Protein 2J4X (pdb70)

Solvent-accessible surface area: 10103 Å² total

Sequence (196 aa):
KDAVLVNSELKNIYMKDVINKTNMKITKKIGTQLIFNKVISSNVSPAQERRFKEEEEVDIYALIKSYSVICKEQYNYVDGGLIKTSDREKLDSTIYMNIFGEQIPLKEQSKYKITFQNKFVTFQEIDVRLRKSLMSDNRIKLYEHNSICKKGYWGIHYKDNTTKFTDLFTHPNYTDNETIDMSKVSHFDVYLNEEF

Structure (mmCIF, N/CA/C/O backbone):
data_2J4X
#
_entry.id   2J4X
#
_cell.length_a   51.868
_cell.length_b   51.868
_cell.length_c   62.104
_cell.angle_alpha   90.00
_cell.angle_beta   90.00
_cell.angle_gamma   120.00
#
_symmetry.space_group_name_H-M   'P 32'
#
loop_
_entity.id
_entity.type
_entity.pdbx_description
1 polymer MITOGEN
2 non-polymer 'ZINC ION'
3 non-polymer GLYCEROL
4 water water
#
loop_
_atom_site.group_PDB
_atom_site.id
_atom_site.type_symbol
_atom_site.label_atom_id
_atom_site.label_alt_id
_atom_site.label_comp_id
_atom_site.label_asym_id
_atom_site.label_entity_id
_atom_site.label_seq_id
_atom_site.pdbx_PDB_ins_code
_atom_site.Cartn_x
_atom_site.Cartn_y
_atom_site.Cartn_z
_atom_site.occupancy
_atom_sit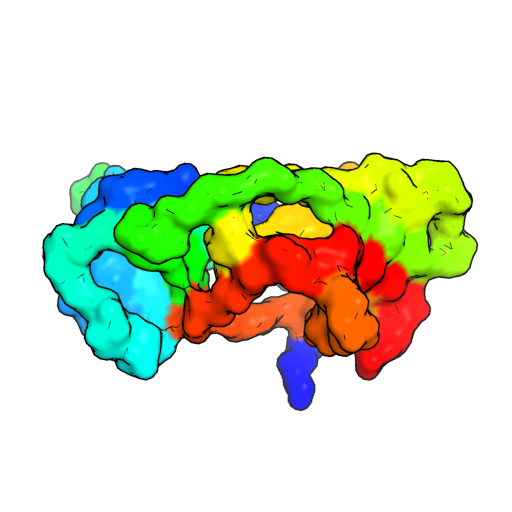e.B_iso_or_equiv
_atom_site.auth_seq_id
_atom_site.auth_comp_id
_atom_site.auth_asym_id
_atom_site.auth_atom_id
_atom_site.pdbx_PDB_model_num
ATOM 1 N N . LYS A 1 1 ? 7.154 16.402 -13.957 1.00 38.55 0 LYS A N 1
ATOM 2 C CA . LYS A 1 1 ? 7.238 16.116 -12.500 1.00 38.78 0 LYS A CA 1
ATOM 3 C C . LYS A 1 1 ? 6.073 15.226 -12.145 1.00 38.51 0 LYS A C 1
ATOM 4 O O . LYS A 1 1 ? 5.077 15.232 -12.843 1.00 38.39 0 LYS A O 1
ATOM 10 N N . ASP A 1 2 ? 6.194 14.465 -11.061 1.00 40.03 1 ASP A N 1
ATOM 11 C CA . ASP A 1 2 ? 5.111 13.604 -10.620 1.00 40.59 1 ASP A CA 1
ATOM 12 C C . ASP A 1 2 ? 3.891 14.465 -10.335 1.00 40.82 1 ASP A C 1
ATOM 13 O O . ASP A 1 2 ? 3.997 15.542 -9.752 1.00 42.34 1 ASP A O 1
ATOM 18 N N . ALA A 1 3 ? 2.723 13.994 -10.746 1.00 39.71 2 ALA A N 1
ATOM 19 C CA . ALA A 1 3 ? 1.525 14.769 -10.528 1.00 39.28 2 ALA A CA 1
ATOM 20 C C . ALA A 1 3 ? 1.158 14.784 -9.057 1.00 38.95 2 ALA A C 1
ATOM 21 O O . ALA A 1 3 ? 1.322 13.800 -8.338 1.00 37.90 2 ALA A O 1
ATOM 23 N N . VAL A 1 4 ? 0.665 15.932 -8.624 1.00 39.49 3 VAL A N 1
ATOM 24 C CA . VAL A 1 4 ? 0.261 16.143 -7.250 1.00 40.58 3 VAL A CA 1
ATOM 25 C C . VAL A 1 4 ? -1.081 15.492 -7.038 1.00 39.97 3 VAL A C 1
ATOM 26 O O . VAL A 1 4 ? -1.919 15.508 -7.928 1.00 41.85 3 VAL A O 1
ATOM 30 N N . LEU A 1 5 ? -1.287 14.922 -5.861 1.00 38.31 4 LEU A N 1
ATOM 31 C CA . LEU A 1 5 ? -2.555 14.286 -5.554 1.00 38.60 4 LEU A CA 1
ATOM 32 C C . LEU A 1 5 ? -3.200 15.025 -4.383 1.00 39.24 4 LEU A C 1
ATOM 33 O O . LEU A 1 5 ? -2.583 15.914 -3.785 1.00 38.93 4 LEU A O 1
ATOM 38 N N . VAL A 1 6 ? -4.439 14.661 -4.067 1.00 38.53 5 VAL A N 1
ATOM 39 C CA . VAL A 1 6 ? -5.164 15.279 -2.971 1.00 39.98 5 VAL A CA 1
ATOM 40 C C . VAL A 1 6 ? -5.059 14.421 -1.712 1.00 41.02 5 VAL A C 1
ATOM 41 O O . VAL A 1 6 ? -4.778 13.220 -1.804 1.00 42.50 5 VAL A O 1
ATOM 45 N N . ASN A 1 7 ? -5.274 15.036 -0.545 1.00 40.22 6 ASN A N 1
ATOM 46 C CA . ASN A 1 7 ? -5.193 14.342 0.741 1.00 39.58 6 ASN A CA 1
ATOM 47 C C . ASN A 1 7 ? -5.912 12.999 0.776 1.00 40.07 6 ASN A C 1
ATOM 48 O O . ASN A 1 7 ? -5.408 12.003 1.283 1.00 40.31 6 ASN A O 1
ATOM 53 N N . SER A 1 8 ? -7.122 13.008 0.256 1.00 39.99 7 SER A N 1
ATOM 54 C CA . SER A 1 8 ? -7.978 11.835 0.185 1.00 39.98 7 SER A CA 1
ATOM 55 C C . SER A 1 8 ? -7.264 10.598 -0.395 1.00 38.04 7 SER A C 1
ATOM 56 O O . SER A 1 8 ? -7.295 9.508 0.175 1.00 37.32 7 SER A O 1
ATOM 59 N N . GLU A 1 9 ? -6.625 10.797 -1.542 1.00 37.49 8 GLU A N 1
ATOM 60 C CA . GLU A 1 9 ? -5.913 9.756 -2.254 1.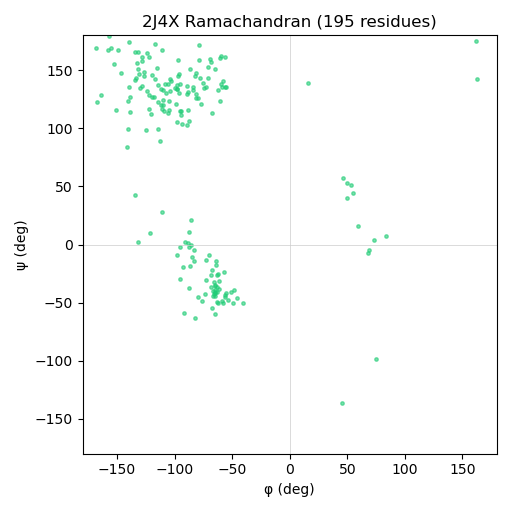00 35.85 8 GLU A CA 1
ATOM 61 C C . GLU A 1 9 ? -4.622 9.400 -1.555 1.00 34.98 8 GLU A C 1
ATOM 62 O O . GLU A 1 9 ? -4.288 8.230 -1.443 1.00 34.67 8 GLU A O 1
ATOM 64 N N . LEU A 1 10 ? -3.895 10.417 -1.097 1.00 34.94 9 LEU A N 1
ATOM 65 C CA . LEU A 1 10 ? -2.618 10.212 -0.403 1.00 34.95 9 LEU A CA 1
ATOM 66 C C . LEU A 1 10 ? -2.830 9.481 0.906 1.00 35.39 9 LEU A C 1
ATOM 67 O O . LEU A 1 10 ? -2.059 8.581 1.258 1.00 35.60 9 LEU A O 1
ATOM 72 N N . LYS A 1 11 ? -3.877 9.866 1.630 1.00 35.62 10 LYS A N 1
ATOM 73 C CA . LYS A 1 11 ? -4.189 9.212 2.893 1.00 35.73 10 LYS A CA 1
ATOM 74 C C . LYS A 1 11 ? -4.522 7.757 2.638 1.00 35.84 10 LYS A C 1
ATOM 75 O O . LYS A 1 11 ? -4.110 6.881 3.389 1.00 35.53 10 LYS A O 1
ATOM 81 N N . ASN A 1 12 ? -5.270 7.500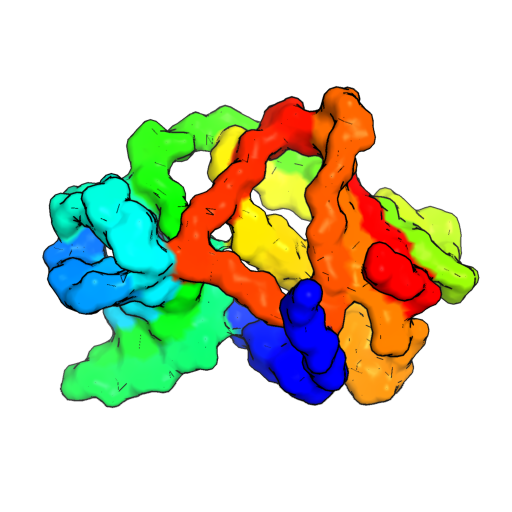 1.570 1.00 36.93 11 ASN A N 1
ATOM 82 C CA . ASN A 1 12 ? -5.680 6.140 1.246 1.00 36.54 11 ASN A CA 1
ATOM 83 C C . ASN A 1 12 ? -4.502 5.263 0.899 1.00 34.22 11 ASN A C 1
ATOM 84 O O . ASN A 1 12 ? -4.438 4.098 1.285 1.00 34.94 11 ASN A O 1
ATOM 89 N N . ILE A 1 13 ? -3.577 5.843 0.158 1.00 32.11 12 ILE A N 1
ATOM 90 C CA . ILE A 1 13 ? -2.390 5.150 -0.265 1.00 31.54 12 ILE A CA 1
ATOM 91 C C . ILE A 1 13 ? -1.468 4.826 0.894 1.00 32.80 12 ILE A C 1
ATOM 92 O O . ILE A 1 13 ? -1.118 3.659 1.095 1.00 35.76 12 ILE A O 1
ATOM 97 N N . TYR A 1 14 ? -1.087 5.836 1.678 1.00 31.66 13 TYR A N 1
ATOM 98 C CA . TYR A 1 14 ? -0.133 5.616 2.756 1.00 29.95 13 TYR A CA 1
ATOM 99 C C . TYR A 1 14 ? -0.642 5.144 4.092 1.00 31.19 13 TYR A C 1
ATOM 100 O O . TYR A 1 14 ? 0.150 4.940 4.997 1.00 32.76 13 TYR A O 1
ATOM 109 N N . MET A 1 15 ? -1.943 4.954 4.236 1.00 31.23 14 MET A N 1
ATOM 110 C CA . MET A 1 15 ? -2.438 4.464 5.504 1.00 34.05 14 MET A CA 1
ATOM 111 C C . MET A 1 15 ? -2.383 2.925 5.505 1.00 34.57 14 MET A C 1
ATOM 112 O O . MET A 1 15 ? -2.424 2.282 6.561 1.00 34.45 14 MET A O 1
ATOM 117 N N . LYS A 1 16 ? -2.283 2.333 4.323 1.00 33.68 15 LYS A N 1
ATOM 118 C CA . LYS A 1 16 ? -2.217 0.885 4.212 1.00 33.51 15 LYS A CA 1
ATOM 119 C C . LYS A 1 16 ? -1.011 0.272 4.946 1.00 33.10 15 LYS A C 1
ATOM 120 O O . LYS A 1 16 ? -0.048 0.964 5.283 1.00 32.96 15 LYS A O 1
ATOM 126 N N . ASP A 1 17 ? -1.070 -1.030 5.211 1.00 33.83 16 ASP A N 1
ATOM 127 C CA . ASP A 1 17 ? 0.015 -1.704 5.920 1.00 33.45 16 ASP A CA 1
ATOM 128 C C . ASP A 1 17 ? 1.161 -1.984 4.983 1.00 32.66 16 ASP A C 1
ATOM 129 O O . ASP A 1 17 ? 1.048 -1.796 3.772 1.00 31.82 16 ASP A O 1
ATOM 134 N N . VAL A 1 18 ? 2.272 -2.429 5.544 1.00 31.80 17 VAL A N 1
ATOM 135 C CA . VAL A 1 18 ? 3.433 -2.725 4.735 1.00 31.46 17 VAL A CA 1
ATOM 136 C C . VAL A 1 18 ? 3.852 -4.165 4.970 1.00 32.22 17 VAL A C 1
ATOM 137 O O . VAL A 1 18 ? 3.374 -4.810 5.912 1.00 31.87 17 VAL A O 1
ATOM 141 N N . ILE A 1 19 ? 4.696 -4.677 4.078 1.00 31.08 18 ILE A N 1
ATOM 142 C CA . ILE A 1 19 ? 5.264 -6.009 4.219 1.00 31.29 18 ILE A CA 1
ATOM 143 C C . ILE A 1 19 ? 6.674 -5.671 4.673 1.00 30.88 18 ILE A C 1
ATOM 144 O O . ILE A 1 19 ? 7.305 -4.796 4.101 1.00 31.98 18 ILE A O 1
ATOM 149 N N . ASN A 1 20 ? 7.154 -6.322 5.720 1.00 30.53 19 ASN A N 1
ATOM 150 C CA . ASN A 1 20 ? 8.492 -6.061 6.238 1.00 31.73 19 ASN A CA 1
ATOM 151 C C . ASN A 1 20 ? 9.042 -7.437 6.637 1.00 33.46 19 ASN A C 1
ATOM 152 O O . ASN A 1 20 ? 8.962 -7.857 7.796 1.00 33.77 19 ASN A O 1
ATOM 157 N N . LYS A 1 21 ? 9.586 -8.151 5.657 1.00 33.77 20 LYS A N 1
ATOM 158 C CA . LYS A 1 21 ? 10.096 -9.489 5.915 1.00 34.94 20 LYS A CA 1
ATOM 159 C C . LYS A 1 21 ? 11.515 -9.680 5.424 1.00 34.65 20 LYS A C 1
ATOM 160 O O . LYS A 1 21 ? 11.985 -8.951 4.567 1.00 35.85 20 LYS A O 1
ATOM 166 N N . THR A 1 22 ? 12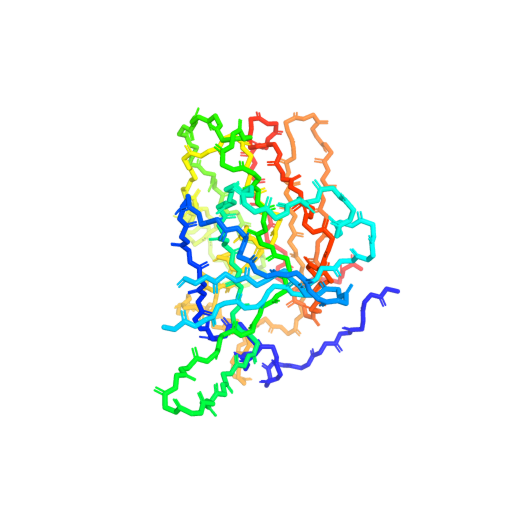.205 -10.658 5.986 1.00 35.53 21 THR A N 1
ATOM 167 C CA . THR A 1 22 ? 13.577 -10.929 5.586 1.00 38.19 21 THR A CA 1
ATOM 168 C C . THR A 1 22 ? 13.714 -12.368 5.092 1.00 39.54 21 THR A C 1
ATOM 169 O O . THR A 1 22 ? 12.851 -13.205 5.368 1.00 41.16 21 THR A O 1
ATOM 173 N N . ASN A 1 23 ? 14.784 -12.653 4.346 1.00 39.90 22 ASN A N 1
ATOM 174 C CA . ASN A 1 23 ? 15.023 -14.002 3.835 1.00 39.46 22 ASN A CA 1
ATOM 175 C C . ASN A 1 23 ? 13.828 -14.627 3.140 1.00 39.74 22 ASN A C 1
ATOM 176 O O . ASN A 1 23 ? 13.424 -15.739 3.479 1.00 38.49 22 ASN A O 1
ATOM 181 N N . MET A 1 24 ? 13.267 -13.910 2.171 1.00 40.81 23 MET A N 1
ATOM 182 C CA . MET A 1 24 ? 12.131 -14.403 1.407 1.00 41.62 23 MET A CA 1
ATOM 183 C C . MET A 1 24 ? 12.665 -14.806 0.040 1.00 42.17 23 MET A C 1
ATOM 184 O O . MET A 1 24 ? 13.162 -13.971 -0.717 1.00 40.53 23 MET A O 1
ATOM 189 N N . LYS A 1 25 ? 12.567 -16.102 -0.241 1.00 43.93 24 LYS A N 1
ATOM 190 C CA . LYS A 1 25 ? 13.026 -16.709 -1.488 1.00 45.59 24 LYS A CA 1
ATOM 191 C C . LYS A 1 25 ? 12.004 -16.481 -2.596 1.00 45.42 24 LYS A C 1
ATOM 192 O O . LYS A 1 25 ? 10.827 -16.791 -2.418 1.00 44.51 24 LYS A O 1
ATOM 198 N N . ILE A 1 26 ? 12.451 -15.925 -3.722 1.00 45.19 25 ILE A N 1
ATOM 199 C CA . ILE A 1 26 ? 11.563 -15.664 -4.845 1.00 46.94 25 ILE A CA 1
ATOM 200 C C . ILE A 1 26 ? 11.170 -17.040 -5.355 1.00 49.21 25 ILE A C 1
ATOM 201 O O . ILE A 1 26 ? 12.024 -17.767 -5.860 1.00 51.61 25 ILE A O 1
ATOM 206 N N . THR A 1 27 ? 9.897 -17.412 -5.221 1.00 50.19 26 THR A N 1
ATOM 207 C CA . THR A 1 27 ? 9.450 -18.736 -5.657 1.00 50.51 26 THR A CA 1
ATOM 208 C C . THR A 1 27 ? 9.163 -18.801 -7.154 1.00 52.03 26 THR A C 1
ATOM 209 O O . THR A 1 27 ? 9.818 -19.551 -7.890 1.00 54.19 26 THR A O 1
ATOM 213 N N . LYS A 1 28 ? 8.175 -18.036 -7.603 1.00 52.20 27 LYS A N 1
ATOM 214 C CA . LYS A 1 28 ? 7.842 -17.990 -9.020 1.00 51.95 27 LYS A CA 1
ATOM 215 C C . LYS A 1 28 ? 8.245 -16.599 -9.451 1.00 52.08 27 LYS A C 1
ATOM 216 O O . LYS A 1 28 ? 8.519 -15.745 -8.616 1.00 52.39 27 LYS A O 1
ATOM 218 N N . LYS A 1 29 ? 8.286 -16.367 -10.749 1.00 52.18 28 LYS A N 1
ATOM 219 C CA . LYS A 1 29 ? 8.672 -15.070 -11.269 1.00 52.00 28 LYS A CA 1
ATOM 220 C C . LYS A 1 29 ? 7.921 -14.968 -12.578 1.00 53.82 28 LYS A C 1
ATOM 221 O O . LYS A 1 29 ? 8.153 -15.763 -13.487 1.00 56.22 28 LYS A O 1
ATOM 227 N N . ILE A 1 30 ? 7.003 -14.013 -12.678 1.00 54.85 29 ILE A N 1
ATOM 228 C CA . ILE A 1 30 ? 6.210 -13.882 -13.891 1.00 55.16 29 ILE A CA 1
ATOM 229 C C . ILE A 1 30 ? 5.931 -12.453 -14.351 1.00 56.22 29 ILE A C 1
ATOM 230 O O . ILE A 1 30 ? 5.381 -11.648 -13.609 1.00 57.22 29 ILE A O 1
ATOM 235 N N . GLY A 1 31 ? 6.320 -12.158 -15.590 1.00 57.18 30 GLY A N 1
ATOM 236 C CA . GLY A 1 31 ? 6.107 -10.844 -16.175 1.00 57.18 30 GLY A CA 1
ATOM 237 C C . GLY A 1 31 ? 7.049 -9.787 -15.642 1.00 57.61 30 GLY A C 1
ATOM 238 O O . GLY A 1 31 ? 8.194 -9.662 -16.079 1.00 59.09 30 GLY A O 1
ATOM 239 N N . THR A 1 32 ? 6.547 -9.017 -14.686 1.00 57.23 31 THR A N 1
ATOM 240 C CA . THR A 1 32 ? 7.307 -7.955 -14.045 1.00 55.32 31 THR A CA 1
ATOM 241 C C . THR A 1 32 ? 7.112 -8.122 -12.528 1.00 54.33 31 THR A C 1
ATOM 242 O O . THR A 1 32 ? 7.641 -7.357 -11.722 1.00 54.09 31 THR A O 1
ATOM 246 N N . GLN A 1 33 ? 6.367 -9.166 -12.162 1.00 52.66 32 GLN A N 1
ATOM 247 C CA . GLN A 1 33 ? 6.073 -9.486 -10.769 1.00 51.60 32 GLN A CA 1
ATOM 248 C C . GLN A 1 33 ? 7.022 -10.569 -10.259 1.00 50.14 32 GLN A C 1
ATOM 249 O O . GLN A 1 33 ? 7.244 -11.566 -10.939 1.00 50.52 32 GLN A O 1
ATOM 255 N N . LEU A 1 34 ? 7.584 -10.361 -9.070 1.00 48.44 33 LEU A N 1
ATOM 256 C CA . LEU A 1 34 ? 8.462 -11.345 -8.432 1.00 46.21 33 LEU A CA 1
ATOM 257 C C . LEU A 1 34 ? 7.608 -11.863 -7.271 1.00 45.67 33 LEU A C 1
ATOM 258 O O . LEU A 1 34 ? 7.252 -11.113 -6.363 1.00 46.39 33 LEU A O 1
ATOM 263 N N . ILE A 1 35 ? 7.254 -13.144 -7.324 1.00 45.23 34 ILE A N 1
ATOM 264 C CA . ILE A 1 35 ? 6.396 -13.758 -6.321 1.00 44.06 34 ILE A CA 1
ATOM 265 C C . ILE A 1 35 ? 7.118 -14.498 -5.208 1.00 44.75 34 ILE A C 1
ATOM 266 O O . ILE A 1 35 ? 8.188 -15.087 -5.403 1.00 44.90 34 ILE A O 1
ATOM 271 N N . PHE A 1 36 ? 6.511 -14.450 -4.029 1.00 44.52 35 PHE A N 1
ATOM 272 C CA . PHE A 1 36 ? 7.069 -15.073 -2.846 1.00 45.07 35 PHE A CA 1
ATOM 273 C C . PHE A 1 36 ? 6.006 -15.895 -2.123 1.00 46.95 35 PHE A C 1
ATOM 274 O O . PHE A 1 36 ? 4.817 -15.641 -2.261 1.00 47.60 35 PHE A O 1
ATOM 282 N N . ASN A 1 37 ? 6.451 -16.879 -1.350 1.00 50.35 36 ASN A N 1
ATOM 283 C CA . ASN A 1 37 ? 5.566 -17.708 -0.545 1.00 52.74 36 ASN A CA 1
ATOM 284 C C . ASN A 1 37 ? 5.838 -17.392 0.928 1.00 52.01 36 ASN A C 1
ATOM 285 O O . ASN A 1 37 ? 4.914 -17.200 1.720 1.00 52.16 36 ASN A O 1
ATOM 290 N N . LYS A 1 52 ? -0.076 -16.859 2.803 1.00 50.62 51 LYS A N 1
ATOM 291 C CA . LYS A 1 52 ? -0.216 -15.618 2.034 1.00 50.47 51 LYS A CA 1
ATOM 292 C C . LYS A 1 52 ? 0.908 -15.462 1.006 1.00 48.75 51 LYS A C 1
ATOM 293 O O . LYS A 1 52 ? 2.064 -15.761 1.292 1.00 49.95 51 LYS A O 1
ATOM 299 N N . VAL A 1 53 ? 0.560 -14.991 -0.185 1.00 46.16 52 VAL A N 1
ATOM 300 C CA . VAL A 1 53 ? 1.526 -14.797 -1.262 1.00 42.95 52 VAL A CA 1
ATOM 301 C C . VAL A 1 53 ? 1.832 -13.316 -1.457 1.00 42.94 52 VAL A C 1
ATOM 302 O O . VAL A 1 53 ? 0.918 -12.497 -1.436 1.00 43.07 52 VAL A O 1
ATOM 306 N N . ILE A 1 54 ? 3.104 -12.974 -1.668 1.00 42.08 53 ILE A N 1
ATOM 307 C CA . ILE A 1 54 ? 3.512 -11.577 -1.871 1.00 40.13 53 ILE A CA 1
ATOM 308 C C . ILE A 1 54 ? 3.992 -11.362 -3.292 1.00 38.95 53 ILE A C 1
ATOM 309 O O . ILE A 1 54 ? 4.940 -11.991 -3.734 1.00 39.14 53 ILE A O 1
ATOM 314 N N . SER A 1 55 ? 3.335 -10.465 -4.007 1.00 38.82 54 SER A N 1
ATOM 315 C CA . SER A 1 55 ? 3.731 -10.180 -5.375 1.00 39.20 54 SER A CA 1
ATOM 316 C C . SER A 1 55 ? 4.342 -8.790 -5.444 1.00 38.92 54 SER A C 1
ATOM 317 O O . SER A 1 55 ? 3.696 -7.801 -5.122 1.00 39.71 54 SER A O 1
ATOM 320 N N . SER A 1 56 ? 5.594 -8.716 -5.867 1.00 38.79 55 SER A N 1
ATOM 321 C CA . SER A 1 56 ? 6.276 -7.448 -5.969 1.00 37.23 55 SER A CA 1
ATOM 322 C C . SER A 1 56 ? 6.408 -7.029 -7.434 1.00 39.45 55 SER A C 1
ATOM 323 O O . SER A 1 56 ? 7.093 -7.674 -8.228 1.00 40.14 55 SER A O 1
ATOM 326 N N . ASN A 1 57 ? 5.724 -5.951 -7.795 1.00 40.26 56 ASN A N 1
ATOM 327 C CA . ASN A 1 57 ? 5.781 -5.436 -9.147 1.00 40.81 56 ASN A CA 1
ATOM 328 C C . ASN A 1 57 ? 7.069 -4.628 -9.187 1.00 41.87 56 ASN A C 1
ATOM 329 O O . ASN A 1 57 ? 7.287 -3.770 -8.325 1.00 41.88 56 ASN A O 1
ATOM 334 N N . VAL A 1 58 ? 7.938 -4.934 -10.155 1.00 42.70 57 VAL A N 1
ATOM 335 C CA . VAL A 1 58 ? 9.222 -4.243 -10.311 1.00 44.17 57 VAL A CA 1
ATOM 336 C C . VAL A 1 58 ? 9.447 -3.882 -11.782 1.00 44.45 57 VAL A C 1
ATOM 337 O O . VAL A 1 58 ? 8.744 -4.391 -12.640 1.00 45.81 57 VAL A O 1
ATOM 341 N N . SER A 1 59 ? 10.405 -3.002 -12.071 1.00 44.77 58 SER A N 1
ATOM 342 C CA . SER A 1 59 ? 10.687 -2.579 -13.449 1.00 46.40 58 SER A CA 1
ATOM 343 C C . SER A 1 59 ? 11.347 -3.677 -14.260 1.00 48.12 58 SER A C 1
ATOM 344 O O . SER A 1 59 ? 12.041 -4.522 -13.700 1.00 48.64 58 SER A O 1
ATOM 347 N N . PRO A 1 60 ? 11.163 -3.665 -15.599 1.00 49.34 59 PRO A N 1
ATOM 348 C CA . PRO A 1 60 ? 11.779 -4.701 -16.438 1.00 49.17 59 PRO A CA 1
ATOM 349 C C . PRO A 1 60 ? 13.260 -4.853 -16.079 1.00 49.60 59 PRO A C 1
ATOM 350 O O . PRO A 1 60 ? 13.794 -5.966 -16.017 1.00 49.09 59 PRO A O 1
ATOM 354 N N . ALA A 1 61 ? 13.901 -3.718 -15.815 1.00 49.86 60 ALA A N 1
ATOM 355 C CA . ALA A 1 61 ? 15.310 -3.684 -15.462 1.00 50.67 60 ALA A CA 1
ATOM 356 C C . ALA A 1 61 ? 15.576 -4.422 -14.154 1.00 52.52 60 ALA A C 1
ATOM 357 O O . ALA A 1 61 ? 16.481 -5.260 -14.071 1.00 54.30 60 ALA A O 1
ATOM 359 N N . GLN A 1 62 ? 14.791 -4.114 -13.127 1.00 52.87 61 GLN A N 1
ATOM 360 C CA . GLN A 1 62 ? 14.960 -4.758 -11.829 1.00 52.00 61 GLN A CA 1
ATOM 361 C C . GLN A 1 62 ? 14.674 -6.254 -11.883 1.00 52.84 61 GLN A C 1
ATOM 362 O O . GLN A 1 62 ? 15.311 -7.026 -11.181 1.00 52.76 61 GLN A O 1
ATOM 368 N N . GLU A 1 63 ? 13.709 -6.658 -12.706 1.00 54.29 62 GLU A N 1
ATOM 369 C CA . GLU A 1 63 ? 13.365 -8.073 -12.819 1.00 56.21 62 GLU A CA 1
ATOM 370 C C . GLU A 1 63 ? 14.607 -8.879 -13.205 1.00 57.75 62 GLU A C 1
ATOM 371 O O . GLU A 1 63 ? 14.859 -9.941 -12.640 1.00 58.55 62 GLU A O 1
ATOM 373 N N . ARG A 1 64 ? 15.385 -8.367 -14.159 1.00 59.08 63 ARG A N 1
ATOM 374 C CA . ARG A 1 64 ? 16.598 -9.049 -14.611 1.00 59.69 63 ARG A CA 1
ATOM 375 C C . ARG A 1 64 ? 17.566 -9.325 -13.474 1.00 59.47 63 ARG A C 1
ATOM 376 O O . ARG A 1 64 ? 18.106 -10.431 -13.380 1.00 60.76 63 ARG A O 1
ATOM 384 N N . ARG A 1 65 ? 17.781 -8.327 -12.616 1.00 58.16 64 ARG A N 1
ATOM 385 C CA . ARG A 1 65 ? 18.698 -8.451 -11.486 1.00 56.68 64 ARG A CA 1
ATOM 386 C C . ARG A 1 65 ? 18.292 -9.484 -10.429 1.00 54.71 64 ARG A C 1
ATOM 387 O O . ARG A 1 65 ? 19.127 -9.908 -9.640 1.00 54.97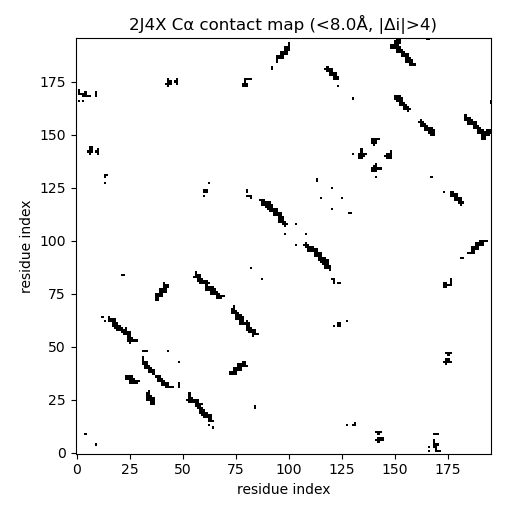 64 ARG A O 1
ATOM 395 N N . PHE A 1 66 ? 17.026 -9.898 -10.418 1.00 52.82 65 PHE A N 1
ATOM 396 C CA . PHE A 1 66 ? 16.537 -10.877 -9.441 1.00 51.39 65 PHE A CA 1
ATOM 397 C C . PHE A 1 66 ? 16.285 -12.240 -10.074 1.00 52.06 65 PHE A C 1
ATOM 398 O O . PHE A 1 66 ? 15.623 -12.332 -11.099 1.00 52.35 65 PHE A O 1
ATOM 406 N N . LYS A 1 67 ? 16.805 -13.299 -9.459 1.00 52.54 66 LYS A N 1
ATOM 407 C CA . LYS A 1 67 ? 16.629 -14.647 -9.994 1.00 53.52 66 LYS A CA 1
ATOM 408 C C . LYS A 1 67 ? 15.811 -15.481 -9.022 1.00 53.20 66 LYS A C 1
ATOM 409 O O . LYS A 1 67 ? 15.845 -15.236 -7.824 1.00 53.86 66 LYS A O 1
ATOM 415 N N . GLU A 1 68 ? 15.075 -16.465 -9.526 1.00 53.49 67 GLU A N 1
ATOM 416 C CA . GLU A 1 68 ? 14.278 -17.313 -8.641 1.00 54.38 67 GLU A CA 1
ATOM 417 C C . GLU A 1 68 ? 15.190 -18.031 -7.636 1.00 53.57 67 GLU A C 1
ATOM 418 O O . GLU A 1 68 ? 16.404 -18.155 -7.857 1.00 53.89 67 GLU A O 1
ATOM 424 N N . GLU A 1 69 ? 14.591 -18.500 -6.542 1.00 52.47 68 GLU A N 1
ATOM 425 C CA . GLU A 1 69 ? 15.293 -19.189 -5.447 1.00 52.02 68 GLU A CA 1
ATOM 426 C C . GLU A 1 69 ? 16.225 -18.239 -4.688 1.00 50.45 68 GLU A C 1
ATOM 427 O O . GLU A 1 69 ? 16.802 -18.587 -3.657 1.00 50.51 68 GLU A O 1
ATOM 433 N N . GLU A 1 70 ? 16.361 -17.033 -5.222 1.00 48.67 69 GLU A N 1
ATOM 434 C CA . GLU A 1 70 ? 17.180 -15.992 -4.625 1.00 46.69 69 GLU A CA 1
ATOM 435 C C . GLU A 1 70 ? 16.438 -15.443 -3.405 1.00 45.18 69 GLU A C 1
ATOM 436 O O . GLU A 1 70 ? 15.227 -15.206 -3.468 1.00 44.26 69 GLU A O 1
ATOM 442 N N . GLU A 1 71 ? 17.148 -15.273 -2.291 1.00 43.29 70 GLU A N 1
ATOM 443 C CA . GLU A 1 71 ? 16.529 -14.722 -1.092 1.00 41.52 70 GLU A CA 1
ATOM 444 C C . GLU A 1 71 ? 16.519 -13.194 -1.151 1.00 38.30 70 GLU A C 1
ATOM 445 O O . GLU A 1 71 ? 17.516 -12.561 -1.494 1.00 36.71 70 GLU A O 1
ATOM 451 N N . VAL A 1 72 ? 15.378 -12.620 -0.792 1.00 37.13 71 VAL A N 1
ATOM 452 C CA . VAL A 1 72 ? 15.187 -11.177 -0.814 1.00 36.77 71 VAL A CA 1
ATOM 453 C C . VAL A 1 72 ? 14.516 -10.650 0.472 1.00 36.26 71 VAL A C 1
ATOM 454 O O . VAL A 1 72 ? 13.638 -11.314 1.045 1.00 35.90 71 VAL A O 1
ATOM 458 N N . ASP A 1 73 ? 14.962 -9.480 0.944 1.00 34.97 72 ASP A N 1
ATOM 459 C CA . ASP A 1 73 ? 14.350 -8.828 2.115 1.00 32.71 72 ASP A CA 1
ATOM 460 C C . ASP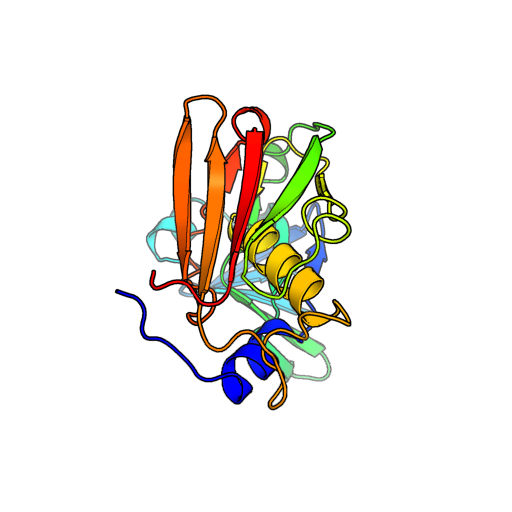 A 1 73 ? 13.345 -7.853 1.508 1.00 31.70 72 ASP A C 1
ATOM 461 O O . ASP A 1 73 ? 13.631 -7.173 0.517 1.00 29.16 72 ASP A O 1
ATOM 466 N N . ILE A 1 74 ? 12.170 -7.784 2.104 1.00 30.35 73 ILE A N 1
ATOM 467 C CA . ILE A 1 74 ? 11.125 -6.930 1.572 1.00 29.74 73 ILE A CA 1
ATOM 468 C C . ILE A 1 74 ? 10.581 -5.908 2.544 1.00 29.45 73 ILE A C 1
ATOM 469 O O . ILE A 1 74 ? 10.290 -6.231 3.677 1.00 31.10 73 ILE A O 1
ATOM 474 N N . TYR A 1 75 ? 10.479 -4.667 2.094 1.00 28.85 74 TYR A N 1
ATOM 475 C CA . TYR A 1 75 ? 9.872 -3.604 2.868 1.00 27.32 74 TYR A CA 1
ATOM 476 C C . TYR A 1 75 ? 9.104 -2.836 1.805 1.00 27.34 74 TYR A C 1
ATOM 477 O O . TYR A 1 75 ? 9.677 -2.051 1.062 1.00 26.60 74 TYR A O 1
ATOM 486 N N . ALA A 1 76 ? 7.806 -3.087 1.706 1.00 27.70 75 ALA A N 1
ATOM 487 C CA . ALA A 1 76 ? 7.003 -2.414 0.709 1.00 27.48 75 ALA A CA 1
ATOM 488 C C . ALA A 1 76 ? 5.594 -2.163 1.191 1.00 28.37 75 ALA A C 1
ATOM 489 O O . ALA A 1 76 ? 5.046 -2.938 1.961 1.00 30.59 75 ALA A O 1
ATOM 491 N N . LEU A 1 77 ? 5.009 -1.067 0.730 1.00 29.31 76 LEU A N 1
ATOM 492 C CA . LEU A 1 77 ? 3.643 -0.709 1.074 1.00 28.95 76 LEU A CA 1
ATOM 493 C C . LEU A 1 77 ? 2.732 -1.630 0.253 1.00 31.71 76 LEU A C 1
ATOM 494 O O . LEU A 1 77 ? 3.009 -1.888 -0.916 1.00 32.63 76 LEU A O 1
ATOM 499 N N . ILE A 1 78 ? 1.662 -2.141 0.859 1.00 34.31 77 ILE A N 1
ATOM 500 C CA . ILE A 1 78 ? 0.720 -3.012 0.143 1.00 37.33 77 ILE A CA 1
ATOM 501 C C . ILE A 1 78 ? -0.249 -2.137 -0.675 1.00 38.09 77 ILE A C 1
ATOM 502 O O . ILE A 1 78 ? -0.808 -1.185 -0.146 1.00 39.34 77 ILE A O 1
ATOM 507 N N . LYS A 1 79 ? -0.415 -2.440 -1.964 1.00 38.93 78 LYS A N 1
ATOM 508 C CA . LYS A 1 79 ? -1.302 -1.679 -2.862 1.00 40.56 78 LYS A CA 1
ATOM 509 C C . LYS A 1 79 ? -2.718 -2.215 -2.809 1.00 41.59 78 LYS A C 1
ATOM 510 O O . LYS A 1 79 ? -3.687 -1.463 -2.904 1.00 41.27 78 LYS A O 1
ATOM 516 N N . SER A 1 80 ? -2.815 -3.536 -2.697 1.00 43.61 79 SER A N 1
ATOM 517 C CA . SER A 1 80 ? -4.087 -4.220 -2.639 1.00 45.66 79 SER A CA 1
ATOM 518 C C . SER A 1 80 ? -3.918 -5.678 -2.234 1.00 46.99 79 SER A C 1
ATOM 519 O O . SER A 1 80 ? -2.804 -6.198 -2.171 1.00 45.45 79 SER A O 1
ATOM 522 N N . TYR A 1 81 ? -5.047 -6.310 -1.933 1.00 48.92 80 TYR A N 1
ATOM 523 C CA . TYR A 1 81 ? -5.102 -7.699 -1.530 1.00 51.05 80 TYR A CA 1
ATOM 524 C C . TYR A 1 81 ? -6.124 -8.353 -2.431 1.00 52.85 80 TYR A C 1
ATOM 525 O O . TYR A 1 81 ? -6.957 -7.673 -3.024 1.00 54.06 80 TYR A O 1
ATOM 534 N N . SER A 1 82 ? -6.066 -9.676 -2.517 1.00 53.74 81 SER A N 1
ATOM 535 C CA . SER A 1 82 ? -7.027 -10.456 -3.290 1.00 54.00 81 SER A CA 1
ATOM 536 C C . SER A 1 82 ? -6.913 -11.904 -2.864 1.00 55.10 81 SER A C 1
ATOM 537 O O . SER A 1 82 ? -5.818 -12.453 -2.802 1.00 56.51 81 SER A O 1
ATOM 540 N N . VAL A 1 83 ? -8.037 -12.514 -2.517 1.00 56.11 82 VAL A N 1
ATOM 541 C CA . VAL A 1 83 ? -8.010 -13.908 -2.124 1.00 57.02 82 VAL A CA 1
ATOM 542 C C . VAL A 1 83 ? -8.192 -14.771 -3.375 1.00 58.00 82 VAL A C 1
ATOM 543 O O . VAL A 1 83 ? -9.002 -14.469 -4.256 1.00 57.11 82 VAL A O 1
ATOM 547 N N . ILE A 1 84 ? -7.395 -15.826 -3.456 1.00 59.60 83 ILE A N 1
ATOM 548 C CA . ILE A 1 84 ? -7.414 -16.734 -4.594 1.00 61.71 83 ILE A CA 1
ATOM 549 C C . ILE A 1 84 ? -7.296 -18.165 -4.097 1.00 63.47 83 ILE A C 1
ATOM 550 O O . ILE A 1 84 ? -6.253 -18.555 -3.550 1.00 63.63 83 ILE A O 1
ATOM 555 N N . CYS A 1 85 ? -8.361 -18.941 -4.299 1.00 64.55 84 CYS A N 1
ATOM 556 C CA . CYS A 1 85 ? -8.409 -20.330 -3.848 1.00 65.95 84 CYS A CA 1
ATOM 557 C C . CYS A 1 85 ? -8.073 -20.383 -2.364 1.00 65.51 84 CYS A C 1
ATOM 558 O O . CYS A 1 85 ? -7.203 -21.144 -1.935 1.00 65.68 84 CYS A O 1
ATOM 561 N N . LYS A 1 86 ? -8.771 -19.558 -1.588 1.00 64.88 85 LYS A N 1
ATOM 562 C CA . LYS A 1 86 ? -8.565 -19.462 -0.144 1.00 64.45 85 LYS A CA 1
ATOM 563 C C . LYS A 1 86 ? -7.147 -19.055 0.336 1.00 64.54 85 LYS A C 1
ATOM 564 O O . LYS A 1 86 ? -6.813 -19.222 1.510 1.00 64.80 85 LYS A O 1
ATOM 570 N N . GLU A 1 87 ? -6.329 -18.515 -0.575 1.00 64.02 86 GLU A N 1
ATOM 571 C CA . GLU A 1 87 ? -4.980 -18.024 -0.255 1.00 62.66 86 GLU A CA 1
ATOM 572 C C . GLU A 1 87 ? -4.932 -16.522 -0.582 1.00 61.97 86 GLU A C 1
ATOM 573 O O . GLU A 1 87 ? -5.280 -16.111 -1.695 1.00 62.27 86 GLU A O 1
ATOM 579 N N . GLN A 1 88 ? -4.511 -15.710 0.389 1.00 60.79 87 GLN A N 1
ATOM 580 C CA . GLN A 1 88 ? -4.446 -14.253 0.215 1.00 59.17 87 GLN A CA 1
ATOM 581 C C . GLN A 1 88 ? -3.170 -13.752 -0.454 1.00 57.98 87 GLN A C 1
ATOM 582 O O . GLN A 1 88 ? -2.051 -14.147 -0.091 1.00 57.39 87 GLN A O 1
ATOM 588 N N . TYR A 1 89 ? -3.362 -12.874 -1.435 1.00 55.67 88 TYR A N 1
ATOM 589 C CA . TYR A 1 89 ? -2.267 -12.253 -2.168 1.00 54.40 88 TYR A CA 1
ATOM 590 C C . TYR A 1 89 ? -2.080 -10.827 -1.662 1.00 53.27 88 TYR A C 1
ATOM 591 O O . TYR A 1 89 ? -3.064 -10.134 -1.367 1.00 53.87 88 TYR A O 1
ATOM 600 N N . ASN A 1 90 ? -0.826 -10.398 -1.537 1.00 50.57 89 ASN A N 1
ATOM 601 C CA . ASN A 1 90 ? -0.515 -9.043 -1.096 1.00 47.73 89 ASN A CA 1
ATOM 602 C C . ASN A 1 90 ? 0.310 -8.453 -2.225 1.00 45.71 89 ASN A C 1
ATOM 603 O O . ASN A 1 90 ? 1.400 -8.956 -2.522 1.00 45.44 89 ASN A O 1
ATOM 608 N N . TYR A 1 91 ? -0.202 -7.404 -2.863 1.00 42.92 90 TYR A N 1
ATOM 609 C CA . TYR A 1 91 ? 0.523 -6.775 -3.959 1.00 40.50 90 TYR A CA 1
ATOM 610 C C . TYR A 1 91 ? 1.287 -5.539 -3.507 1.00 38.94 90 TYR A C 1
ATOM 611 O O . TYR A 1 91 ? 0.775 -4.743 -2.729 1.00 38.49 90 TYR A O 1
ATOM 620 N N . VAL A 1 92 ? 2.523 -5.393 -3.983 1.00 36.46 91 VAL A N 1
ATOM 621 C CA . VAL A 1 92 ? 3.356 -4.250 -3.629 1.00 34.51 91 VAL A CA 1
ATOM 622 C C . VAL A 1 92 ? 4.276 -3.934 -4.804 1.00 34.55 91 VAL A C 1
ATOM 623 O O . VAL A 1 92 ? 4.388 -4.723 -5.730 1.00 33.57 91 VAL A O 1
ATOM 627 N N . ASP A 1 93 ? 4.912 -2.767 -4.763 1.00 35.48 92 ASP A N 1
ATOM 628 C CA . ASP A 1 93 ? 5.860 -2.320 -5.797 1.00 36.14 92 ASP A CA 1
ATOM 629 C C . ASP A 1 93 ? 7.233 -2.356 -5.160 1.00 35.30 92 ASP A C 1
ATOM 630 O O . ASP A 1 93 ? 7.400 -1.850 -4.053 1.00 35.56 92 ASP A O 1
ATOM 635 N N . GLY A 1 94 ? 8.217 -2.927 -5.850 1.00 34.63 93 GLY A N 1
ATOM 636 C CA . GLY A 1 94 ? 9.561 -2.982 -5.293 1.00 32.49 93 GLY A CA 1
ATOM 637 C C . GLY A 1 94 ? 9.696 -3.401 -3.833 1.00 30.64 93 GLY A C 1
ATOM 638 O O . GLY A 1 94 ? 9.063 -4.360 -3.408 1.00 30.32 93 GLY A O 1
ATOM 639 N N . GLY A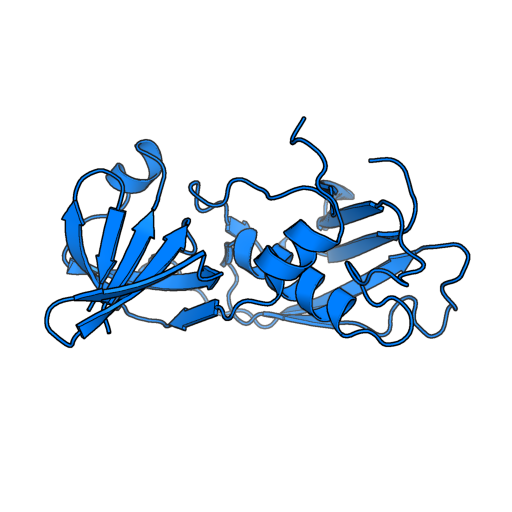 1 95 ? 10.541 -2.682 -3.083 1.00 30.06 94 GLY A N 1
ATOM 640 C CA . GLY A 1 95 ? 10.787 -2.969 -1.674 1.00 29.63 94 GLY A CA 1
ATOM 641 C C . GLY A 1 95 ? 11.837 -4.053 -1.470 1.00 30.95 94 GLY A C 1
ATOM 642 O O . GLY A 1 95 ? 12.108 -4.477 -0.348 1.00 31.35 94 GLY A O 1
ATOM 643 N N . LEU A 1 96 ? 12.486 -4.463 -2.560 1.00 32.29 95 LEU A N 1
ATOM 644 C CA . LEU A 1 96 ? 13.457 -5.560 -2.524 1.00 31.12 95 LEU A CA 1
ATOM 645 C C . LEU A 1 96 ? 14.925 -5.224 -2.433 1.00 29.92 95 LEU A C 1
ATOM 646 O O . LEU A 1 96 ? 15.413 -4.369 -3.140 1.00 29.66 95 LEU A O 1
ATOM 651 N N . ILE A 1 97 ? 15.607 -5.925 -1.536 1.00 29.82 96 ILE A N 1
ATOM 652 C CA . ILE A 1 97 ? 17.038 -5.811 -1.351 1.00 31.44 96 ILE A CA 1
ATOM 653 C C . ILE A 1 97 ? 17.478 -7.257 -1.152 1.00 34.38 96 ILE A C 1
ATOM 654 O O . ILE A 1 97 ? 16.921 -7.977 -0.317 1.00 34.09 96 ILE A O 1
ATOM 659 N N . LYS A 1 98 ? 18.453 -7.712 -1.926 1.00 36.76 97 LYS A N 1
ATOM 660 C CA . LYS A 1 98 ? 18.909 -9.085 -1.739 1.00 38.26 97 LYS A CA 1
ATOM 661 C C . LYS A 1 98 ? 19.350 -9.325 -0.291 1.00 37.34 97 LYS A C 1
ATOM 662 O O . LYS A 1 98 ? 20.044 -8.500 0.311 1.00 37.26 97 LYS A O 1
ATOM 668 N N . THR A 1 99 ? 18.936 -10.456 0.268 1.00 37.42 98 THR A N 1
ATOM 669 C CA . THR A 1 99 ? 19.314 -10.806 1.631 1.00 38.97 98 THR A CA 1
ATOM 670 C C . THR A 1 99 ? 20.850 -10.858 1.821 1.00 41.15 98 THR A C 1
ATOM 671 O O . THR A 1 99 ? 21.365 -10.702 2.936 1.00 40.72 98 THR A O 1
ATOM 675 N N . SER A 1 100 ? 21.577 -11.070 0.728 1.00 44.29 99 SER A N 1
ATOM 676 C CA . SER A 1 100 ? 23.040 -11.106 0.769 1.00 47.16 99 SER A CA 1
ATOM 677 C C . SER A 1 100 ? 23.624 -9.671 0.673 1.00 48.84 99 SER A C 1
ATOM 678 O O . SER A 1 100 ? 24.822 -9.462 0.888 1.00 47.42 99 SER A O 1
ATOM 680 N N . ASP A 1 101 ? 22.749 -8.704 0.354 1.00 51.81 100 ASP A N 1
ATOM 681 C CA . ASP A 1 101 ? 23.082 -7.273 0.225 1.00 53.62 100 ASP A CA 1
ATOM 682 C C . ASP A 1 101 ? 22.893 -6.549 1.557 1.00 54.99 100 ASP A C 1
ATOM 683 O O . ASP A 1 101 ? 23.075 -5.315 1.656 1.00 55.93 100 ASP A O 1
ATOM 688 N N . ARG A 1 102 ? 22.527 -7.318 2.576 1.00 54.76 101 ARG A N 1
ATOM 689 C CA . ARG A 1 102 ? 22.282 -6.761 3.888 1.00 54.19 101 ARG A CA 1
ATOM 690 C C . ARG A 1 102 ? 23.451 -6.774 4.870 1.00 54.30 101 ARG A C 1
ATOM 691 O O . ARG A 1 102 ? 23.810 -7.805 5.432 1.00 54.81 101 ARG A O 1
ATOM 699 N N . GLU A 1 103 ? 24.047 -5.599 5.044 1.00 54.52 102 GLU A N 1
ATOM 700 C CA . GLU A 1 103 ? 25.131 -5.384 5.992 1.00 54.10 102 GLU A CA 1
ATOM 701 C C . GLU A 1 103 ? 24.391 -4.646 7.115 1.00 53.00 102 GLU A C 1
ATOM 702 O O . GLU A 1 103 ? 23.498 -3.845 6.834 1.00 53.06 102 GLU A O 1
ATOM 708 N N . LYS A 1 104 ? 24.726 -4.919 8.374 1.00 51.68 103 LYS A N 1
ATOM 709 C CA . LYS A 1 104 ? 24.035 -4.260 9.477 1.00 49.71 103 LYS A CA 1
ATOM 710 C C . LYS A 1 104 ? 24.668 -2.944 9.815 1.00 47.67 103 LYS A C 1
ATOM 711 O O . LYS A 1 104 ? 25.868 -2.746 9.624 1.00 47.29 103 LYS A O 1
ATOM 717 N N . LEU A 1 105 ? 23.839 -2.039 10.316 1.00 45.98 104 LEU A N 1
ATOM 718 C CA . LEU A 1 105 ? 24.277 -0.698 10.677 1.00 45.61 104 LEU A CA 1
ATOM 719 C C . LEU A 1 105 ? 23.185 -0.003 11.500 1.00 45.37 104 LEU A C 1
ATOM 720 O O . LEU A 1 105 ? 22.046 0.133 11.062 1.00 44.78 104 LEU A O 1
ATOM 725 N N . ASP A 1 106 ? 23.526 0.439 12.698 1.00 45.61 105 ASP A N 1
ATOM 726 C CA . ASP A 1 106 ? 22.542 1.114 13.509 1.00 46.52 105 ASP A CA 1
ATOM 727 C C . ASP A 1 106 ? 22.547 2.597 13.206 1.00 45.59 105 ASP A C 1
ATOM 728 O O . ASP A 1 106 ? 23.547 3.279 13.424 1.00 45.34 105 ASP A O 1
ATOM 733 N N . SER A 1 107 ? 21.430 3.086 12.677 1.00 43.96 106 SER A N 1
ATOM 734 C CA . SER A 1 107 ? 21.300 4.498 12.361 1.00 41.91 106 SER A CA 1
ATOM 735 C C . SER A 1 107 ? 20.042 5.038 12.988 1.00 42.92 106 SER A C 1
ATOM 736 O O . SER A 1 107 ? 18.990 4.388 12.949 1.00 43.40 106 SER A O 1
ATOM 739 N N . THR A 1 108 ? 20.156 6.218 13.588 1.00 42.52 107 THR A N 1
ATOM 740 C CA . THR A 1 108 ? 19.001 6.894 14.161 1.00 41.95 107 THR A CA 1
ATOM 741 C C . THR A 1 108 ? 19.075 8.232 13.463 1.00 42.89 107 THR A C 1
ATOM 742 O O . THR A 1 108 ? 19.861 9.103 13.845 1.00 43.10 107 THR A O 1
ATOM 746 N N . ILE A 1 109 ? 18.278 8.372 12.405 1.00 43.41 108 ILE A N 1
ATOM 747 C CA . ILE A 1 109 ? 18.261 9.602 11.626 1.00 42.53 108 ILE A CA 1
ATOM 748 C C . ILE A 1 109 ? 17.144 10.542 12.063 1.00 41.15 108 ILE A C 1
ATOM 749 O O . ILE A 1 109 ? 15.993 10.131 12.218 1.00 38.60 108 ILE A O 1
ATOM 754 N N . TYR A 1 110 ? 17.513 11.804 12.284 1.00 41.53 109 TYR A N 1
ATOM 755 C CA . TYR A 1 110 ? 16.569 12.833 12.696 1.00 41.65 109 TYR A CA 1
ATOM 756 C C . TYR A 1 110 ? 15.801 13.435 11.526 1.00 41.69 109 TYR A C 1
ATOM 757 O O . TYR A 1 110 ? 16.308 13.583 10.406 1.00 39.84 109 TYR A O 1
ATOM 766 N N . MET A 1 111 ? 14.547 13.752 11.823 1.00 42.59 110 MET A N 1
ATOM 767 C CA . MET A 1 111 ? 13.618 14.336 10.878 1.00 43.75 110 MET A CA 1
ATOM 768 C C . MET A 1 111 ? 13.399 15.768 11.387 1.00 43.52 110 MET A C 1
ATOM 769 O O . MET A 1 111 ? 12.925 15.972 12.503 1.00 44.40 110 MET A O 1
ATOM 774 N N . ASN A 1 112 ? 13.798 16.750 10.586 1.00 43.70 111 ASN A N 1
ATOM 775 C CA . ASN A 1 112 ? 13.628 18.163 10.931 1.00 43.28 111 ASN A CA 1
ATOM 776 C C . ASN A 1 112 ? 12.394 18.634 10.204 1.00 42.38 111 ASN A C 1
ATOM 777 O O . ASN A 1 112 ? 12.346 18.565 8.969 1.00 42.68 111 ASN A O 1
ATOM 782 N N . ILE A 1 113 ? 11.409 19.115 10.958 1.00 40.79 112 ILE A N 1
ATOM 783 C CA . ILE A 1 113 ? 10.170 19.591 10.371 1.00 39.26 112 ILE A CA 1
ATOM 784 C C . ILE A 1 113 ? 10.134 21.114 10.379 1.00 40.81 112 ILE A C 1
ATOM 785 O O . ILE A 1 113 ? 10.281 21.736 11.421 1.00 41.00 112 ILE A O 1
ATOM 790 N N . PHE A 1 114 ? 9.957 21.702 9.197 1.00 43.12 113 PHE A N 1
ATOM 791 C CA . PHE A 1 114 ? 9.921 23.148 9.029 1.00 45.24 113 PHE A CA 1
ATOM 792 C C . PHE A 1 114 ? 8.580 23.595 8.530 1.00 46.51 113 PHE A C 1
ATOM 793 O O . PHE A 1 114 ? 7.966 22.917 7.713 1.00 46.35 113 PHE A O 1
ATOM 801 N N . GLY A 1 115 ? 8.133 24.743 9.032 1.00 49.05 114 GLY A N 1
ATOM 802 C CA . GLY A 1 115 ? 6.842 25.289 8.651 1.00 51.81 114 GLY A CA 1
ATOM 803 C C . GLY A 1 115 ? 6.367 26.336 9.645 1.00 53.90 114 GLY A C 1
ATOM 804 O O . GLY A 1 115 ? 6.564 26.203 10.862 1.00 54.18 114 GLY A O 1
ATOM 805 N N . GLU A 1 116 ? 5.727 27.376 9.122 1.00 55.36 115 GLU A N 1
ATOM 806 C CA . GLU A 1 116 ? 5.223 28.468 9.941 1.00 56.74 115 GLU A CA 1
ATOM 807 C C . GLU A 1 116 ? 4.577 28.058 11.273 1.00 55.89 115 GLU A C 1
ATOM 808 O O . GLU A 1 116 ? 4.936 28.601 12.321 1.00 57.60 115 GLU A O 1
ATOM 814 N N . GLN A 1 117 ? 3.652 27.103 11.260 1.00 53.74 116 GLN A N 1
ATOM 815 C CA . GLN A 1 117 ? 3.000 26.706 12.509 1.00 51.90 116 GLN A CA 1
ATOM 816 C C . GLN A 1 117 ? 3.737 25.624 13.297 1.00 50.91 116 GLN A C 1
ATOM 817 O O . GLN A 1 117 ? 3.201 25.087 14.273 1.00 52.11 116 GLN A O 1
ATOM 819 N N . ILE A 1 118 ? 4.967 25.316 12.898 1.00 48.81 117 ILE A N 1
ATOM 820 C CA . ILE A 1 118 ? 5.725 24.274 13.583 1.00 47.37 117 ILE A CA 1
ATOM 821 C C . ILE A 1 118 ? 6.633 24.855 14.670 1.00 46.00 117 ILE A C 1
ATOM 822 O O . ILE A 1 118 ? 7.585 25.580 14.370 1.00 46.39 117 ILE A O 1
ATOM 827 N N . PRO A 1 119 ? 6.361 24.521 15.948 1.00 44.49 118 PRO A N 1
ATOM 828 C CA . PRO A 1 119 ? 7.169 25.022 17.064 1.00 43.44 118 PRO A CA 1
ATOM 829 C C . PRO A 1 119 ? 8.548 24.387 17.016 1.00 42.70 118 PRO A C 1
ATOM 830 O O . PRO A 1 119 ? 8.727 23.342 16.402 1.00 42.28 118 PRO A O 1
ATOM 834 N N . LEU A 1 120 ? 9.515 25.019 17.674 1.00 43.24 119 LEU A N 1
ATOM 835 C CA . LEU A 1 120 ? 10.883 24.502 17.740 1.00 42.63 119 LEU A CA 1
ATOM 836 C C . LEU A 1 120 ? 10.827 23.159 18.467 1.00 43.39 119 LEU A C 1
ATOM 837 O O . LEU A 1 120 ? 11.679 22.295 18.250 1.00 45.05 119 LEU A O 1
ATOM 842 N N . LYS A 1 121 ? 9.810 23.003 19.318 1.00 43.73 120 LYS A N 1
ATOM 843 C CA . LYS A 1 121 ? 9.579 21.787 20.096 1.00 44.81 120 LYS A CA 1
ATOM 844 C C . LYS A 1 121 ? 9.290 20.564 19.223 1.00 44.62 120 LYS A C 1
ATOM 845 O O . LYS A 1 121 ? 9.696 19.457 19.556 1.00 44.46 120 LYS A O 1
ATOM 847 N N . GLU A 1 122 ? 8.579 20.755 18.119 1.00 45.58 121 GLU A N 1
ATOM 848 C CA . GLU A 1 122 ? 8.261 19.631 17.241 1.00 48.48 121 GLU A CA 1
ATOM 849 C C . GLU A 1 122 ? 9.248 19.598 16.086 1.00 48.71 121 GLU A C 1
ATOM 850 O O . GLU A 1 122 ? 9.278 18.638 15.312 1.00 48.03 121 GLU A O 1
ATOM 856 N N . GLN A 1 123 ? 10.054 20.651 15.978 1.00 48.82 122 GLN A N 1
ATOM 857 C CA . GLN A 1 123 ? 11.017 20.768 14.893 1.00 49.54 122 GLN A CA 1
ATOM 858 C C . GLN A 1 123 ? 11.968 19.606 14.713 1.00 49.44 122 GLN A C 1
ATOM 859 O O . GLN A 1 123 ? 12.171 19.145 13.596 1.00 50.05 122 GLN A O 1
ATOM 865 N N . SER A 1 124 ? 12.575 19.139 15.795 1.00 49.99 123 SER A N 1
ATOM 866 C CA . SER A 1 124 ? 13.505 18.024 15.678 1.00 49.31 123 SER A CA 1
ATOM 867 C C . SER A 1 124 ? 13.282 16.971 16.758 1.00 48.48 123 SER A C 1
ATOM 868 O O . SER A 1 124 ? 14.228 16.451 17.337 1.00 48.81 123 SER A O 1
ATOM 871 N N . LYS A 1 125 ? 12.028 16.645 17.032 1.00 48.07 124 LYS A N 1
ATOM 872 C CA . LYS A 1 125 ? 11.769 15.638 18.036 1.00 48.38 124 LYS A CA 1
ATOM 873 C C . LYS A 1 125 ? 11.659 14.256 17.395 1.00 47.84 124 LYS A C 1
ATOM 874 O O . LYS A 1 125 ? 11.822 13.238 18.074 1.00 48.90 124 LYS A O 1
ATOM 880 N N . TYR A 1 126 ? 11.413 14.225 16.083 1.00 46.15 125 TYR A N 1
ATOM 881 C CA . TYR A 1 126 ? 11.290 12.966 15.331 1.00 44.24 125 TYR A CA 1
ATOM 882 C C . TYR A 1 126 ? 12.574 12.373 14.761 1.00 42.67 125 TYR A C 1
ATOM 883 O O . TYR A 1 126 ? 13.360 13.055 14.097 1.00 41.97 125 TYR A O 1
ATOM 892 N N . LYS A 1 127 ? 12.749 11.078 15.025 1.00 42.28 126 LYS A N 1
ATOM 893 C CA . LYS A 1 127 ? 13.893 10.286 14.562 1.00 40.49 126 LYS A CA 1
ATOM 894 C C . LYS A 1 127 ? 13.329 8.994 13.939 1.00 39.56 126 LYS A C 1
ATOM 895 O O . LYS A 1 127 ? 12.267 8.510 14.351 1.00 39.87 126 LYS A O 1
ATOM 897 N N . ILE A 1 128 ? 14.000 8.467 12.913 1.00 38.26 127 ILE A N 1
ATOM 898 C CA . ILE A 1 128 ? 13.579 7.204 12.290 1.00 35.15 127 ILE A CA 1
ATOM 899 C C . ILE A 1 128 ? 14.804 6.327 12.437 1.00 33.14 127 ILE A C 1
ATOM 900 O O . ILE A 1 128 ? 15.916 6.722 12.076 1.00 32.81 127 ILE A O 1
ATOM 905 N N . THR A 1 129 ? 14.600 5.140 12.979 1.00 33.28 128 THR A N 1
ATOM 906 C CA . THR A 1 129 ? 15.694 4.204 13.185 1.00 33.03 128 THR A CA 1
ATOM 907 C C . THR A 1 129 ? 15.788 3.114 12.107 1.00 32.36 128 THR A C 1
ATOM 908 O O . THR A 1 129 ? 14.773 2.525 11.714 1.00 30.35 128 THR A O 1
ATOM 912 N N . PHE A 1 130 ? 17.020 2.883 11.628 1.00 34.31 129 PHE A N 1
ATOM 913 C CA . PHE A 1 130 ? 17.348 1.851 10.620 1.00 34.60 129 PHE A CA 1
ATOM 914 C C . PHE A 1 130 ? 18.475 0.945 11.151 1.00 35.36 129 PHE A C 1
ATOM 915 O O . PHE A 1 130 ? 19.341 1.385 11.909 1.00 34.02 129 PHE A O 1
ATOM 923 N N . GLN A 1 131 ? 18.459 -0.317 10.749 1.00 36.74 130 GLN A N 1
ATOM 924 C CA . GLN A 1 131 ? 19.489 -1.228 11.204 1.00 40.85 130 GLN A CA 1
ATOM 925 C C . GLN A 1 131 ? 20.317 -1.884 10.090 1.00 41.83 130 GLN A C 1
ATOM 926 O O . GLN A 1 131 ? 21.106 -2.804 10.367 1.00 42.28 130 GLN A O 1
ATOM 932 N N . ASN A 1 132 ? 20.138 -1.402 8.848 1.00 41.54 131 ASN A N 1
ATOM 933 C CA . ASN A 1 132 ? 20.885 -1.866 7.666 1.00 39.53 131 ASN A CA 1
ATOM 934 C C . ASN A 1 132 ? 21.507 -0.669 6.968 1.00 38.83 131 ASN A C 1
ATOM 935 O O . ASN A 1 132 ? 20.925 0.422 6.948 1.00 39.61 131 ASN A O 1
ATOM 940 N N . LYS A 1 133 ? 22.694 -0.871 6.404 1.00 37.94 132 LYS A N 1
ATOM 941 C CA . LYS A 1 133 ? 23.420 0.195 5.721 1.00 37.38 132 LYS A CA 1
ATOM 942 C C . LYS A 1 133 ? 22.653 0.626 4.485 1.00 36.70 132 LYS A C 1
ATOM 943 O O . LYS A 1 133 ? 22.692 1.794 4.075 1.00 35.45 132 LYS A O 1
ATOM 949 N N . PHE A 1 134 ? 21.960 -0.348 3.895 1.00 36.96 133 PHE A N 1
ATOM 950 C CA . PHE A 1 134 ? 21.164 -0.127 2.697 1.00 36.35 133 PHE A CA 1
ATOM 951 C C . PHE A 1 134 ? 19.692 -0.327 2.977 1.00 33.46 133 PHE A C 1
ATOM 952 O O . PHE A 1 134 ? 19.286 -1.367 3.468 1.00 32.09 133 PHE A O 1
ATOM 960 N N . VAL A 1 135 ? 18.905 0.711 2.712 1.00 33.76 134 VAL A N 1
ATOM 961 C CA . VAL A 1 135 ? 17.456 0.645 2.891 1.00 33.11 134 VAL A CA 1
ATOM 962 C C . VAL A 1 135 ? 16.831 1.250 1.635 1.00 32.29 134 VAL A C 1
ATOM 963 O O . VAL A 1 135 ? 17.364 2.206 1.064 1.00 33.02 134 VAL A O 1
ATOM 967 N N . THR A 1 136 ? 15.717 0.686 1.189 1.00 30.59 135 THR A N 1
ATOM 968 C CA . THR A 1 136 ? 15.061 1.223 0.013 1.00 30.05 135 THR A CA 1
ATOM 969 C C . THR A 1 136 ? 14.569 2.638 0.312 1.00 29.97 135 THR A C 1
ATOM 970 O O . THR A 1 136 ? 14.284 2.967 1.466 1.00 30.53 135 THR A O 1
ATOM 974 N N . PHE A 1 137 ? 14.492 3.471 -0.725 1.00 29.05 136 PHE A N 1
ATOM 975 C CA . PHE A 1 137 ? 13.956 4.816 -0.591 1.00 28.28 136 PHE A CA 1
ATOM 976 C C . PHE A 1 137 ? 12.459 4.673 -0.223 1.00 28.25 136 PHE A C 1
ATOM 977 O O . PHE A 1 137 ? 11.921 5.474 0.547 1.00 27.73 136 PHE A O 1
ATOM 985 N N . GLN A 1 138 ? 11.789 3.650 -0.771 1.00 27.00 137 GLN A N 1
ATOM 986 C CA . GLN A 1 138 ? 10.384 3.424 -0.481 1.00 25.35 137 GLN A CA 1
ATOM 987 C C . GLN A 1 138 ? 10.141 3.302 1.018 1.00 26.35 137 GLN A C 1
ATOM 988 O O . GLN A 1 138 ? 9.149 3.854 1.527 1.00 27.55 137 GLN A O 1
ATOM 994 N N . GLU A 1 139 ? 11.031 2.583 1.718 1.00 25.35 138 GLU A N 1
ATOM 995 C CA . GLU A 1 139 ? 10.915 2.397 3.163 1.00 25.37 138 GLU A CA 1
ATOM 996 C C . GLU A 1 139 ? 11.017 3.726 3.912 1.00 26.30 138 GLU A C 1
ATOM 997 O O . GLU A 1 139 ? 10.192 4.015 4.780 1.00 27.14 138 GLU A O 1
ATOM 1003 N N . ILE A 1 140 ? 12.050 4.516 3.606 1.00 27.10 139 ILE A N 1
ATOM 1004 C CA . ILE A 1 140 ? 12.225 5.834 4.222 1.00 27.10 139 ILE A CA 1
ATOM 1005 C C . ILE A 1 140 ? 10.996 6.711 3.938 1.00 28.08 139 ILE A C 1
ATOM 1006 O O . ILE A 1 140 ? 10.417 7.290 4.857 1.00 30.64 139 ILE A O 1
ATOM 1011 N N . ASP A 1 141 ? 10.590 6.791 2.670 1.00 27.46 140 ASP A N 1
ATOM 1012 C CA . ASP A 1 141 ? 9.470 7.637 2.270 1.00 26.63 140 ASP A CA 1
ATOM 1013 C C . ASP A 1 141 ? 8.174 7.275 2.978 1.00 26.42 140 ASP A C 1
ATOM 1014 O O . ASP A 1 141 ? 7.489 8.146 3.510 1.00 25.96 140 ASP A O 1
ATOM 1019 N N . VAL A 1 142 ? 7.847 5.987 2.979 1.00 25.59 141 VAL A N 1
ATOM 1020 C CA . VAL A 1 142 ? 6.646 5.487 3.632 1.00 26.19 141 VAL A CA 1
ATOM 1021 C C . VAL A 1 142 ? 6.654 5.671 5.153 1.00 26.72 141 VAL A C 1
ATOM 1022 O O . VAL A 1 142 ? 5.652 6.054 5.738 1.00 28.18 141 VAL A O 1
ATOM 1026 N N . ARG A 1 143 ? 7.763 5.371 5.811 1.00 27.36 142 ARG A N 1
ATOM 1027 C CA . ARG A 1 143 ? 7.821 5.557 7.252 1.00 27.11 142 ARG A CA 1
ATOM 1028 C C . ARG A 1 143 ? 7.779 7.070 7.603 1.00 28.61 142 ARG A C 1
ATOM 1029 O O . ARG A 1 143 ? 7.160 7.484 8.609 1.00 28.42 142 ARG A O 1
ATOM 1037 N N . LEU A 1 144 ? 8.420 7.895 6.778 1.00 27.65 143 LEU A N 1
ATOM 1038 C CA . LEU A 1 144 ? 8.436 9.329 7.033 1.00 28.42 143 LEU A CA 1
ATOM 1039 C C . LEU A 1 144 ? 7.040 9.888 6.892 1.00 28.59 143 LEU A C 1
ATOM 1040 O O . LEU A 1 144 ? 6.616 10.713 7.708 1.00 28.43 143 LEU A O 1
ATOM 1045 N N . ARG A 1 145 ? 6.320 9.446 5.864 1.00 27.93 144 ARG A N 1
ATOM 1046 C CA . ARG A 1 145 ? 4.955 9.937 5.648 1.00 28.22 144 ARG A CA 1
ATOM 1047 C C . ARG A 1 145 ? 4.023 9.471 6.763 1.00 28.50 144 ARG A C 1
ATOM 1048 O O . ARG A 1 145 ? 3.243 10.265 7.273 1.00 30.38 144 ARG A O 1
ATOM 1056 N N . LYS A 1 146 ? 4.117 8.195 7.150 1.00 28.23 145 LYS A N 1
ATOM 1057 C CA . LYS A 1 146 ? 3.284 7.629 8.215 1.00 27.97 145 LYS A CA 1
ATOM 1058 C C . LYS A 1 146 ? 3.523 8.342 9.553 1.00 29.00 145 LYS A C 1
ATOM 1059 O O . LYS A 1 146 ? 2.591 8.583 10.314 1.00 29.39 145 LYS A O 1
ATOM 1065 N N . SER A 1 147 ? 4.770 8.687 9.828 1.00 29.15 146 SER A N 1
ATOM 1066 C CA . SER A 1 147 ? 5.104 9.410 11.047 1.00 31.23 146 SER A CA 1
ATOM 1067 C C . SER A 1 147 ? 4.437 10.812 11.016 1.00 31.05 146 SER A C 1
ATOM 1068 O O . SER A 1 147 ? 3.937 11.307 12.029 1.00 31.34 146 SER A O 1
ATOM 1071 N N . LEU A 1 148 ? 4.426 11.444 9.844 1.00 30.94 147 LEU A N 1
ATOM 1072 C CA . LEU A 1 148 ? 3.811 12.754 9.689 1.00 29.90 147 LEU A CA 1
ATOM 1073 C C . LEU A 1 148 ? 2.281 12.638 9.722 1.00 29.59 147 LEU A C 1
ATOM 1074 O O . LEU A 1 148 ? 1.591 13.554 10.155 1.00 30.21 147 LEU A O 1
ATOM 1079 N N . MET A 1 149 ? 1.757 11.512 9.255 1.00 29.02 148 MET A N 1
ATOM 1080 C CA . MET A 1 149 ? 0.324 11.291 9.247 1.00 30.65 148 MET A CA 1
ATOM 1081 C C . MET A 1 149 ? -0.254 11.174 10.658 1.00 33.24 148 MET A C 1
ATOM 1082 O O . MET A 1 149 ? -1.346 11.694 10.936 1.00 35.80 148 MET A O 1
ATOM 1087 N N . SER A 1 150 ? 0.472 10.496 11.545 1.00 34.28 149 SER A N 1
ATOM 1088 C CA . SER A 1 150 ? 0.033 10.310 12.923 1.00 36.10 149 SER A CA 1
ATOM 1089 C C . SER A 1 150 ? 0.346 11.482 13.844 1.00 37.33 149 SER A C 1
ATOM 1090 O O . SER A 1 150 ? -0.192 11.579 14.933 1.00 39.61 149 SER A O 1
ATOM 1093 N N . ASP A 1 151 ? 1.210 12.383 13.408 1.00 38.03 150 ASP A N 1
ATOM 1094 C CA . ASP A 1 151 ? 1.536 13.541 14.218 1.00 37.90 150 ASP A CA 1
ATOM 1095 C C . ASP A 1 151 ? 0.255 14.345 14.463 1.00 38.72 150 ASP A C 1
ATOM 1096 O O . ASP A 1 151 ? -0.417 14.767 13.511 1.00 37.69 150 ASP A O 1
ATOM 1101 N N . ASN A 1 152 ? -0.076 14.560 15.738 1.00 39.46 151 ASN A N 1
ATOM 1102 C CA . ASN A 1 152 ? -1.282 15.305 16.100 1.00 40.32 151 ASN A CA 1
ATOM 1103 C C . ASN A 1 152 ? -1.285 16.738 15.598 1.00 40.99 151 ASN A C 1
ATOM 1104 O O . ASN A 1 152 ? -2.338 17.290 15.301 1.00 41.03 151 ASN A O 1
ATOM 1106 N N . ARG A 1 153 ? -0.117 17.356 15.505 1.00 42.44 152 ARG A N 1
ATOM 1107 C CA . ARG A 1 153 ? -0.058 18.730 15.022 1.00 43.13 152 ARG A CA 1
ATOM 1108 C C . ARG A 1 153 ? -0.234 18.789 13.508 1.00 42.08 152 ARG A C 1
ATOM 1109 O O . ARG A 1 153 ? -1.061 19.557 12.995 1.00 42.19 152 ARG A O 1
ATOM 1117 N N . ILE A 1 154 ? 0.524 17.952 12.798 1.00 40.56 153 ILE A N 1
ATOM 1118 C CA . ILE A 1 154 ? 0.492 17.938 11.341 1.00 39.46 153 ILE A CA 1
ATOM 1119 C C . ILE A 1 154 ? -0.678 17.201 10.659 1.00 40.44 153 ILE A C 1
ATOM 1120 O O . ILE A 1 154 ? -1.279 17.751 9.719 1.00 39.91 153 ILE A O 1
ATOM 1125 N N . LYS A 1 155 ? -1.016 15.990 11.118 1.00 40.41 154 LYS A N 1
ATOM 1126 C CA . LYS A 1 155 ? -2.120 15.224 10.509 1.00 40.77 154 LYS A CA 1
ATOM 1127 C C . LYS A 1 155 ? -2.011 15.254 8.978 1.00 39.80 154 LYS A C 1
ATOM 1128 O O . LYS A 1 155 ? -2.937 15.692 8.281 1.00 41.80 154 LYS A O 1
ATOM 1134 N N . LEU A 1 156 ? -0.880 14.799 8.454 1.00 37.05 155 LEU A N 1
ATOM 1135 C CA . LEU A 1 156 ? -0.668 14.790 7.015 1.00 34.40 155 LEU A CA 1
ATOM 1136 C C . LEU A 1 156 ? -1.785 14.020 6.318 1.00 32.77 155 LEU A C 1
ATOM 1137 O O . LEU A 1 156 ? -2.187 12.948 6.776 1.00 31.79 155 LEU A O 1
ATOM 1142 N N . TYR A 1 157 ? -2.290 14.599 5.228 1.00 33.28 156 TYR A N 1
ATOM 1143 C CA . TYR A 1 157 ? -3.347 14.021 4.364 1.00 33.86 156 TYR A CA 1
ATOM 1144 C C . TYR A 1 157 ? -4.763 14.013 4.942 1.00 35.21 156 TYR A C 1
ATOM 1145 O O . TYR A 1 157 ? -5.700 13.490 4.326 1.00 34.54 156 TYR A O 1
ATOM 1154 N N . GLU A 1 158 ? -4.917 14.592 6.128 1.00 38.41 157 GLU A N 1
ATOM 1155 C CA . GLU A 1 158 ? -6.242 14.689 6.730 1.00 41.64 157 GLU A CA 1
ATOM 1156 C C . GLU A 1 158 ? -6.937 15.903 6.095 1.00 43.54 157 GLU A C 1
ATOM 1157 O O . GLU A 1 158 ? -6.287 16.879 5.725 1.00 42.95 157 GLU A O 1
ATOM 1163 N N . HIS A 1 159 ? -8.256 15.825 5.955 1.00 46.82 158 HIS A N 1
ATOM 1164 C CA . HIS A 1 159 ? -9.043 16.901 5.377 1.00 50.17 158 HIS A CA 1
ATOM 1165 C C . HIS A 1 159 ? -8.702 18.216 6.083 1.00 52.03 158 HIS A C 1
ATOM 1166 O O . HIS A 1 159 ? -8.556 19.277 5.462 1.00 52.32 158 HIS A O 1
ATOM 1173 N N . ASN A 1 160 ? -8.558 18.107 7.399 1.00 53.72 159 ASN A N 1
ATOM 1174 C CA . ASN A 1 160 ? -8.263 19.224 8.298 1.00 55.14 159 ASN A CA 1
ATOM 1175 C C . ASN A 1 160 ? -6.791 19.674 8.456 1.00 54.75 159 ASN A C 1
ATOM 1176 O O . ASN A 1 160 ? -6.529 20.675 9.129 1.00 55.79 159 ASN A O 1
ATOM 1181 N N . SER A 1 161 ? -5.845 18.961 7.842 1.00 52.37 160 SER A N 1
ATOM 1182 C CA . SER A 1 161 ? -4.422 19.270 7.991 1.00 48.63 160 SER A CA 1
ATOM 1183 C C . SER A 1 161 ? -3.934 20.661 7.601 1.00 48.20 160 SER A C 1
ATOM 1184 O O . SER A 1 161 ? -4.358 21.234 6.594 1.00 47.98 160 SER A O 1
ATOM 1187 N N . ILE A 1 162 ? -3.013 21.181 8.414 1.00 48.30 161 ILE A N 1
ATOM 1188 C CA . ILE A 1 162 ? -2.397 22.503 8.216 1.00 47.48 161 ILE A CA 1
ATOM 1189 C C . ILE A 1 162 ? -1.407 22.483 7.036 1.00 47.69 161 ILE A C 1
ATOM 1190 O O . ILE A 1 162 ? -0.948 23.531 6.554 1.00 47.29 161 ILE A O 1
ATOM 1192 N N . CYS A 1 163 ? -1.073 21.275 6.586 1.00 47.14 162 CYS A N 1
ATOM 1193 C CA . CYS A 1 163 ? -0.152 21.092 5.478 1.00 45.37 162 CYS A CA 1
ATOM 1194 C C . CYS A 1 163 ? -1.009 20.974 4.228 1.00 43.53 162 CYS A C 1
ATOM 1195 O O . CYS A 1 163 ? -1.748 20.009 4.049 1.00 42.81 162 CYS A O 1
ATOM 1198 N N . LYS A 1 164 ? -0.921 21.986 3.379 1.00 43.99 163 LYS A N 1
ATOM 1199 C CA . LYS A 1 164 ? -1.690 22.033 2.142 1.00 43.65 163 LYS A CA 1
ATOM 1200 C C . LYS A 1 164 ? -0.833 21.499 1.010 1.00 42.02 163 LYS A C 1
ATOM 1201 O O . LYS A 1 164 ? -1.341 20.951 0.044 1.00 42.63 163 LYS A O 1
ATOM 1207 N N . LYS A 1 165 ? 0.476 21.675 1.146 1.00 41.19 164 LYS A N 1
ATOM 1208 C CA . LYS A 1 165 ? 1.449 21.214 0.160 1.00 38.20 164 LYS A CA 1
ATOM 1209 C C . LYS A 1 165 ? 2.810 21.079 0.847 1.00 37.06 164 LYS A C 1
ATOM 1210 O O . LYS A 1 165 ? 2.991 21.544 1.972 1.00 35.57 164 LYS A O 1
ATOM 1216 N N . GLY A 1 166 ? 3.762 20.432 0.184 1.00 35.94 165 GLY A N 1
ATOM 1217 C CA . GLY A 1 166 ? 5.071 20.276 0.790 1.00 35.47 165 GLY A CA 1
ATOM 1218 C C . GLY A 1 166 ? 5.968 19.199 0.206 1.00 35.26 165 GLY A C 1
ATOM 1219 O O . GLY A 1 166 ? 5.581 18.445 -0.666 1.00 34.99 165 GLY A O 1
ATOM 1220 N N . TYR A 1 167 ? 7.193 19.129 0.703 1.00 35.89 166 TYR A N 1
ATOM 1221 C CA . TYR A 1 167 ? 8.157 18.137 0.236 1.00 34.58 166 TYR A CA 1
ATOM 1222 C C . TYR A 1 167 ? 9.202 17.866 1.335 1.00 32.38 166 TYR A C 1
ATOM 1223 O O . TYR A 1 167 ? 9.255 18.561 2.346 1.00 29.40 166 TYR A O 1
ATOM 1232 N N . TRP A 1 168 ? 10.008 16.834 1.157 1.00 30.59 167 TRP A N 1
ATOM 1233 C CA . TRP A 1 168 ? 11.024 16.558 2.142 1.00 31.53 167 TRP A CA 1
ATOM 1234 C C . TRP A 1 168 ? 12.267 16.148 1.402 1.00 30.68 167 TRP A C 1
ATOM 1235 O O . TRP A 1 168 ? 12.254 16.007 0.185 1.00 31.11 167 TRP A O 1
ATOM 1246 N N . GLY A 1 169 ? 13.348 15.965 2.146 1.00 32.09 168 GLY A N 1
ATOM 1247 C CA . GLY A 1 169 ? 14.596 15.550 1.540 1.00 31.30 168 GLY A CA 1
ATOM 1248 C C . GLY A 1 169 ? 15.529 14.770 2.448 1.00 31.33 168 GLY A C 1
ATOM 1249 O O . GLY A 1 169 ? 15.476 14.865 3.668 1.00 29.78 168 GLY A O 1
ATOM 1250 N N . ILE A 1 170 ? 16.376 13.969 1.816 1.00 33.46 169 ILE A N 1
ATOM 1251 C CA . ILE A 1 170 ? 17.388 13.188 2.503 1.00 34.95 169 ILE A CA 1
ATOM 1252 C C . ILE A 1 170 ? 18.590 14.112 2.382 1.00 36.38 169 ILE A C 1
ATOM 1253 O O . ILE A 1 170 ? 19.042 14.402 1.265 1.00 37.01 169 ILE A O 1
ATOM 1258 N N . HIS A 1 171 ? 19.081 14.614 3.510 1.00 38.28 170 HIS A N 1
ATOM 1259 C CA . HIS A 1 171 ? 20.229 15.506 3.470 1.00 40.06 170 HIS A CA 1
ATOM 1260 C C . HIS A 1 171 ? 21.474 14.715 3.770 1.00 40.94 170 HIS A C 1
ATOM 1261 O O . HIS A 1 171 ? 21.721 14.313 4.913 1.00 40.45 170 HIS A O 1
ATOM 1268 N N . TYR A 1 172 ? 22.227 14.486 2.693 1.00 42.48 171 TYR A N 1
ATOM 1269 C CA . TYR A 1 172 ? 23.473 13.734 2.695 1.00 42.80 171 TYR A CA 1
ATOM 1270 C C . TYR A 1 172 ? 24.591 14.462 3.428 1.00 43.72 171 TYR A C 1
ATOM 1271 O O . TYR A 1 172 ? 24.543 15.687 3.590 1.00 44.60 171 TYR A O 1
ATOM 1280 N N . LYS A 1 173 ? 25.577 13.695 3.891 1.00 43.62 172 LYS A N 1
ATOM 1281 C CA . LYS A 1 173 ? 26.703 14.248 4.608 1.00 43.30 172 LYS A CA 1
ATOM 1282 C C . LYS A 1 173 ? 27.570 15.095 3.676 1.00 45.71 172 LYS A C 1
ATOM 1283 O O . LYS A 1 173 ? 28.260 16.017 4.119 1.00 46.81 172 LYS A O 1
ATOM 1289 N N . ASP A 1 174 ? 27.526 14.791 2.383 1.00 47.62 173 ASP A N 1
ATOM 1290 C CA . ASP A 1 174 ? 28.294 15.547 1.401 1.00 49.85 173 ASP A CA 1
ATOM 1291 C C . ASP A 1 174 ? 27.495 16.772 0.961 1.00 50.93 173 ASP A C 1
ATOM 1292 O O . ASP A 1 174 ? 27.708 17.314 -0.116 1.00 51.84 173 ASP A O 1
ATOM 1297 N N . ASN A 1 175 ? 26.544 17.174 1.792 1.00 52.42 174 ASN A N 1
ATOM 1298 C CA . ASN A 1 175 ? 25.717 18.343 1.535 1.00 53.29 174 ASN A CA 1
ATOM 1299 C C . ASN A 1 175 ? 24.711 18.254 0.368 1.00 53.51 174 ASN A C 1
ATOM 1300 O O . ASN A 1 175 ? 23.915 19.180 0.153 1.00 53.39 174 ASN A O 1
ATOM 1305 N N . THR A 1 176 ? 24.730 17.159 -0.389 1.00 52.77 175 THR A N 1
ATOM 1306 C CA . THR A 1 176 ? 23.758 17.019 -1.473 1.00 51.56 175 THR A CA 1
ATOM 1307 C C . THR A 1 176 ? 22.431 16.579 -0.848 1.00 50.99 175 THR A C 1
ATOM 1308 O O . THR A 1 176 ? 22.413 16.032 0.255 1.00 50.23 175 THR A O 1
ATOM 1312 N N . THR A 1 177 ? 21.327 16.809 -1.557 1.00 50.61 176 THR A N 1
ATOM 1313 C CA . THR A 1 177 ? 19.989 16.462 -1.062 1.00 49.01 176 THR A CA 1
ATOM 1314 C C . THR A 1 177 ? 19.166 15.715 -2.092 1.00 46.26 176 THR A C 1
ATOM 1315 O O . THR A 1 177 ? 19.360 15.901 -3.289 1.00 47.26 176 THR A O 1
ATOM 1319 N N . LYS A 1 178 ? 18.249 14.873 -1.627 1.00 43.47 177 LYS A N 1
ATOM 1320 C CA . LYS A 1 178 ? 17.327 14.190 -2.533 1.00 40.46 177 LYS A CA 1
ATOM 1321 C C . LYS A 1 178 ? 15.955 14.637 -2.060 1.00 39.66 177 LYS A C 1
ATOM 1322 O O . LYS A 1 178 ? 15.534 14.296 -0.957 1.00 38.36 177 LYS A O 1
ATOM 1328 N N . PHE A 1 179 ? 15.277 15.422 -2.894 1.00 39.55 178 PHE A N 1
ATOM 1329 C CA . PHE A 1 179 ? 13.965 15.967 -2.572 1.00 38.45 178 PHE A CA 1
ATOM 1330 C C . PHE A 1 179 ? 12.793 15.157 -3.143 1.00 38.26 178 PHE A C 1
ATOM 1331 O O . PHE A 1 179 ? 12.881 14.609 -4.254 1.00 37.36 178 PHE A O 1
ATOM 1339 N N . THR A 1 180 ? 11.694 15.104 -2.387 1.00 35.12 179 THR A N 1
ATOM 1340 C CA . THR A 1 180 ? 10.511 14.372 -2.810 1.00 33.52 179 THR A CA 1
ATOM 1341 C C . THR A 1 180 ? 9.251 15.148 -2.474 1.00 32.65 179 THR A C 1
ATOM 1342 O O . THR A 1 180 ? 9.122 15.680 -1.383 1.00 33.41 179 THR A O 1
ATOM 1346 N N . ASP A 1 181 ? 8.322 15.206 -3.421 1.00 31.67 180 ASP A N 1
ATOM 1347 C CA . ASP A 1 181 ? 7.065 15.919 -3.227 1.00 31.36 180 ASP A CA 1
ATOM 1348 C C . ASP A 1 181 ? 6.179 15.038 -2.364 1.00 30.79 180 ASP A C 1
ATOM 1349 O O . ASP A 1 181 ? 5.895 13.904 -2.744 1.00 32.18 180 ASP A O 1
ATOM 1354 N N . LEU A 1 182 ? 5.765 15.554 -1.205 1.00 29.99 181 LEU A N 1
ATOM 1355 C CA . LEU A 1 182 ? 4.915 14.825 -0.258 1.00 28.79 181 LEU A CA 1
ATOM 1356 C C . LEU A 1 182 ? 3.497 14.619 -0.732 1.00 29.09 181 LEU A C 1
ATOM 1357 O O . LEU A 1 182 ? 2.733 13.905 -0.099 1.00 29.20 181 LEU A O 1
ATOM 1362 N N . PHE A 1 183 ? 3.144 15.277 -1.833 1.00 30.52 182 PHE A N 1
ATOM 1363 C CA . PHE A 1 183 ? 1.813 15.177 -2.406 1.00 31.20 182 PHE A CA 1
ATOM 1364 C C . PHE A 1 183 ? 1.801 14.443 -3.736 1.00 32.59 182 PHE A C 1
ATOM 1365 O O . PHE A 1 183 ? 0.947 14.682 -4.587 1.00 33.83 182 PHE A O 1
ATOM 1373 N N . THR A 1 184 ? 2.772 13.547 -3.892 1.00 33.62 183 THR A N 1
ATOM 1374 C CA . THR A 1 184 ? 2.918 12.708 -5.078 1.00 34.61 183 THR A CA 1
ATOM 1375 C C . THR A 1 184 ? 3.121 11.264 -4.601 1.00 35.59 183 THR A C 1
ATOM 1376 O O . THR A 1 184 ? 3.370 11.015 -3.414 1.00 35.49 183 THR A O 1
ATOM 1380 N N . HIS A 1 185 ? 2.984 10.314 -5.524 1.00 36.86 184 HIS A N 1
ATOM 1381 C CA . HIS A 1 185 ? 3.206 8.898 -5.222 1.00 37.60 184 HIS A CA 1
ATOM 1382 C C . HIS A 1 185 ? 4.426 8.468 -6.041 1.00 36.87 184 HIS A C 1
ATOM 1383 O O . HIS A 1 185 ? 4.312 8.198 -7.236 1.00 37.64 184 HIS A O 1
ATOM 1390 N N . PRO A 1 186 ? 5.612 8.416 -5.415 1.00 36.45 185 PRO A N 1
ATOM 1391 C CA . PRO A 1 186 ? 6.783 8.012 -6.195 1.00 35.99 185 PRO A CA 1
ATOM 1392 C C . PRO A 1 186 ? 6.606 6.650 -6.861 1.00 36.47 185 PRO A C 1
ATOM 1393 O O . PRO A 1 186 ? 5.732 5.872 -6.481 1.00 36.54 185 PRO A O 1
ATOM 1397 N N . ASN A 1 187 ? 7.436 6.391 -7.867 1.00 37.41 186 ASN A N 1
ATOM 1398 C CA . ASN A 1 187 ? 7.448 5.112 -8.571 1.00 38.79 186 ASN A CA 1
ATOM 1399 C C . ASN A 1 187 ? 8.434 4.230 -7.813 1.00 37.19 186 ASN A C 1
ATOM 1400 O O . ASN A 1 187 ? 9.658 4.367 -7.951 1.00 37.28 186 ASN A O 1
ATOM 1405 N N . TYR A 1 188 ? 7.904 3.321 -7.015 1.00 36.43 187 TYR A N 1
ATOM 1406 C CA . TYR A 1 188 ? 8.753 2.453 -6.204 1.00 36.68 187 TYR A CA 1
ATOM 1407 C C . TYR A 1 188 ? 9.195 1.169 -6.918 1.00 37.25 187 TYR A C 1
ATOM 1408 O O . TYR A 1 188 ? 9.954 0.369 -6.366 1.00 36.48 187 TYR A O 1
ATOM 1417 N N . THR A 1 189 ? 8.737 0.975 -8.146 1.00 39.01 188 THR A N 1
ATOM 1418 C CA . THR A 1 189 ? 9.099 -0.233 -8.874 1.00 40.63 188 THR A CA 1
ATOM 1419 C C . THR A 1 189 ? 10.605 -0.364 -9.187 1.00 42.22 188 THR A C 1
ATOM 1420 O O . THR A 1 189 ? 11.074 -1.452 -9.536 1.00 42.86 188 THR A O 1
ATOM 1424 N N . ASP A 1 190 ? 11.376 0.716 -9.040 1.00 44.46 189 ASP A N 1
ATOM 1425 C CA . ASP A 1 190 ? 12.814 0.644 -9.325 1.00 45.62 189 ASP A CA 1
ATOM 1426 C C . ASP A 1 190 ? 13.729 0.224 -8.178 1.00 44.64 189 ASP A C 1
ATOM 1427 O O . ASP A 1 190 ? 14.941 0.155 -8.356 1.00 45.06 189 ASP A O 1
ATOM 1432 N N . ASN A 1 191 ? 13.160 -0.069 -7.013 1.00 42.53 190 ASN A N 1
ATOM 1433 C CA . ASN A 1 191 ? 13.945 -0.499 -5.865 1.00 39.86 190 ASN A CA 1
ATOM 1434 C C . ASN A 1 191 ? 15.103 0.400 -5.578 1.00 39.04 190 ASN A C 1
ATOM 1435 O O . ASN A 1 191 ? 16.173 -0.086 -5.251 1.00 41.00 190 ASN A O 1
ATOM 1440 N N . GLU A 1 192 ? 14.917 1.704 -5.705 1.00 38.35 191 GLU A N 1
ATOM 1441 C CA . GLU A 1 192 ? 16.003 2.630 -5.417 1.00 36.43 191 GLU A CA 1
ATOM 1442 C C . GLU A 1 192 ? 16.376 2.360 -3.963 1.00 34.70 191 GLU A C 1
ATOM 1443 O O . GLU A 1 192 ? 15.487 2.180 -3.135 1.00 34.40 191 GLU A O 1
ATOM 1449 N N . THR A 1 193 ? 17.672 2.283 -3.662 1.00 34.18 192 THR A N 1
ATOM 1450 C CA . THR A 1 193 ? 18.164 2.058 -2.287 1.00 35.38 192 THR A CA 1
ATOM 1451 C C . THR A 1 193 ? 19.051 3.231 -1.800 1.00 35.32 192 THR A C 1
ATOM 1452 O O . THR A 1 193 ? 19.780 3.844 -2.579 1.00 36.38 192 THR A O 1
ATOM 1456 N N . ILE A 1 194 ? 18.982 3.544 -0.512 1.00 35.20 193 ILE A N 1
ATOM 1457 C CA . ILE A 1 194 ? 19.753 4.644 0.044 1.00 35.29 193 ILE A CA 1
ATOM 1458 C C . ILE A 1 194 ? 20.863 4.072 0.907 1.00 35.83 193 ILE A C 1
ATOM 1459 O O . ILE A 1 194 ? 20.647 3.116 1.631 1.00 35.86 193 ILE A O 1
ATOM 1464 N N . ASP A 1 195 ? 22.058 4.641 0.819 1.00 38.66 194 ASP A N 1
ATOM 1465 C CA . ASP A 1 195 ? 23.184 4.182 1.641 1.00 41.04 194 ASP A CA 1
ATOM 1466 C C . ASP A 1 195 ? 23.029 4.998 2.905 1.00 41.31 194 ASP A C 1
ATOM 1467 O O . ASP A 1 195 ? 23.329 6.195 2.909 1.00 41.37 194 ASP A O 1
ATOM 1472 N N . MET A 1 196 ? 22.583 4.367 3.982 1.00 40.82 195 MET A N 1
ATOM 1473 C CA . MET A 1 196 ? 22.345 5.125 5.194 1.00 41.74 195 MET A CA 1
ATOM 1474 C C . MET A 1 196 ? 23.570 5.796 5.809 1.00 42.81 195 MET A C 1
ATOM 1475 O O . MET A 1 196 ? 23.436 6.819 6.498 1.00 41.69 195 MET A O 1
ATOM 1480 N N . SER A 1 197 ? 24.757 5.248 5.540 1.00 44.12 196 SER A N 1
ATOM 1481 C CA . SER A 1 197 ? 25.997 5.811 6.092 1.00 44.76 196 SER A CA 1
ATOM 1482 C C . SER A 1 197 ? 26.337 7.183 5.515 1.00 44.88 196 SER A C 1
ATOM 1483 O O . SER A 1 197 ? 27.065 7.948 6.145 1.00 45.22 196 SER A O 1
ATOM 1486 N N . LYS A 1 198 ? 25.799 7.508 4.338 1.00 45.33 197 LYS A N 1
ATOM 1487 C CA . LYS A 1 198 ? 26.062 8.807 3.719 1.00 45.08 197 LYS A CA 1
ATOM 1488 C C . LYS A 1 198 ? 24.979 9.853 4.032 1.00 44.92 197 LYS A C 1
ATOM 1489 O O . LYS A 1 198 ? 25.084 11.016 3.636 1.00 45.40 197 LYS A O 1
ATOM 1495 N N . VAL A 1 199 ? 23.951 9.427 4.765 1.00 44.17 198 VAL A N 1
ATOM 1496 C CA . VAL A 1 199 ? 22.830 10.281 5.144 1.00 42.42 198 VAL A CA 1
ATOM 1497 C C . VAL A 1 199 ? 23.085 11.001 6.459 1.00 42.41 198 VAL A C 1
ATOM 1498 O O . VAL A 1 199 ? 23.449 10.385 7.463 1.00 42.76 198 VAL A O 1
ATOM 1502 N N . SER A 1 200 ? 22.893 12.313 6.461 1.00 41.99 199 SER A N 1
ATOM 1503 C CA . SER A 1 200 ? 23.070 13.046 7.690 1.00 40.52 199 SER A CA 1
ATOM 1504 C C . SER A 1 200 ? 21.719 13.115 8.403 1.00 39.75 199 SER A C 1
ATOM 1505 O O . SER A 1 200 ? 21.587 12.633 9.530 1.00 41.28 199 SER A O 1
ATOM 1508 N N . HIS A 1 201 ? 20.711 13.687 7.749 1.00 37.64 200 HIS A N 1
ATOM 1509 C CA . HIS A 1 201 ? 19.388 13.797 8.363 1.00 36.88 200 HIS A CA 1
ATOM 1510 C C . HIS A 1 201 ? 18.303 13.937 7.318 1.00 37.40 200 HIS A C 1
ATOM 1511 O O . HIS A 1 201 ? 18.596 13.953 6.124 1.00 39.23 200 HIS A O 1
ATOM 1518 N N . PHE A 1 202 ? 17.051 14.030 7.774 1.00 36.57 201 PHE A N 1
ATOM 1519 C CA . PHE A 1 202 ? 15.907 14.205 6.874 1.00 36.23 201 PHE A CA 1
ATOM 1520 C C . PHE A 1 202 ? 15.303 15.580 7.138 1.00 36.08 201 PHE A C 1
ATOM 1521 O O . PHE A 1 202 ? 15.183 15.980 8.295 1.00 35.79 201 PHE A O 1
ATOM 1529 N N . ASP A 1 203 ? 14.939 16.296 6.070 1.00 36.33 202 ASP A N 1
ATOM 1530 C CA . ASP A 1 203 ? 14.327 17.624 6.184 1.00 36.26 202 ASP A CA 1
ATOM 1531 C C . ASP A 1 203 ? 12.924 17.638 5.609 1.00 35.86 202 ASP A C 1
ATOM 1532 O O . ASP A 1 203 ? 12.711 17.239 4.466 1.00 35.80 202 ASP A O 1
ATOM 1537 N N . VAL A 1 204 ? 11.969 18.109 6.400 1.00 35.97 203 VAL A N 1
ATOM 1538 C CA . VAL A 1 204 ? 10.581 18.167 5.962 1.00 35.06 203 VAL A CA 1
ATOM 1539 C C . VAL A 1 204 ? 10.189 19.631 5.771 1.00 36.40 203 VAL A C 1
ATOM 1540 O O . VAL A 1 204 ? 10.344 20.422 6.688 1.00 37.83 203 VAL A O 1
ATOM 1544 N N . TYR A 1 205 ? 9.701 19.996 4.582 1.00 36.71 204 TYR A N 1
ATOM 1545 C CA . TYR A 1 205 ? 9.310 21.384 4.288 1.00 37.11 204 TYR A CA 1
ATOM 1546 C C . TYR A 1 205 ? 7.830 21.560 4.083 1.00 36.85 204 TYR A C 1
ATOM 1547 O O . TYR A 1 205 ? 7.346 21.488 2.953 1.00 36.19 204 TYR A O 1
ATOM 1556 N N . LEU A 1 206 ? 7.125 21.819 5.180 1.00 37.33 205 LEU A N 1
ATOM 1557 C CA . LEU A 1 206 ? 5.681 21.991 5.152 1.00 39.72 205 LEU A CA 1
ATOM 1558 C C . LEU A 1 206 ? 5.207 23.309 4.534 1.00 42.06 205 LEU A C 1
ATOM 1559 O O . LEU A 1 206 ? 5.758 24.376 4.801 1.00 43.09 205 LEU A O 1
ATOM 1564 N N . ASN A 1 207 ? 4.188 23.204 3.684 1.00 43.62 206 ASN A N 1
ATOM 1565 C CA . ASN A 1 207 ? 3.601 24.343 3.006 1.00 45.50 206 ASN A CA 1
ATOM 1566 C C . ASN A 1 207 ? 4.637 25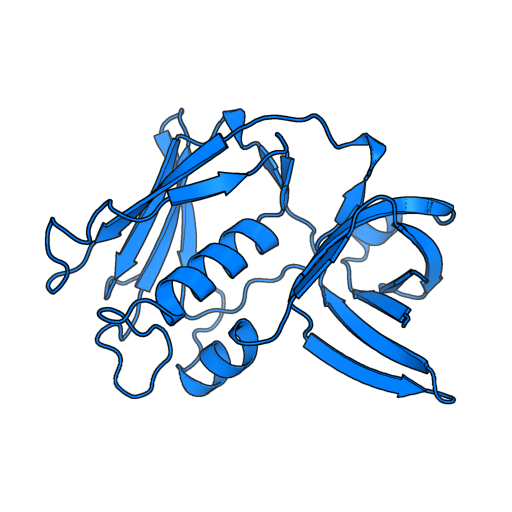.133 2.244 1.00 48.22 206 ASN A C 1
ATOM 1567 O O . ASN A 1 207 ? 4.659 26.354 2.309 1.00 49.90 206 ASN A O 1
ATOM 1572 N N . GLU A 1 208 ? 5.507 24.427 1.533 1.00 51.37 207 GLU A N 1
ATOM 1573 C CA . GLU A 1 208 ? 6.530 25.069 0.725 1.00 54.70 207 GLU A CA 1
ATOM 1574 C C . GLU A 1 208 ? 6.488 24.451 -0.659 1.00 57.08 207 GLU A C 1
ATOM 1575 O O . GLU A 1 208 ? 6.386 23.238 -0.786 1.00 57.13 207 GLU A O 1
ATOM 1581 N N . GLU A 1 209 ? 6.541 25.284 -1.695 1.00 60.60 208 GLU A N 1
ATOM 1582 C CA . GLU A 1 209 ? 6.494 24.786 -3.069 1.00 64.24 208 GLU A CA 1
ATOM 1583 C C . GLU A 1 209 ? 7.696 23.896 -3.366 1.00 64.88 208 GLU A C 1
ATOM 1584 O O . GLU A 1 209 ? 8.840 24.246 -3.047 1.00 64.75 208 GLU A O 1
ATOM 1590 N N . PHE A 1 210 ? 7.427 22.742 -3.974 1.00 65.82 209 PHE A N 1
ATOM 1591 C CA . PHE A 1 210 ? 8.480 21.795 -4.312 1.00 66.16 209 PHE A CA 1
ATOM 1592 C C . PHE A 1 210 ? 9.421 22.393 -5.360 1.00 66.36 209 PHE A C 1
ATOM 1593 O O . PHE A 1 210 ? 10.631 22.511 -5.064 1.00 66.98 209 PHE A O 1
ATOM 1601 N N . SER A 1 211 ? 8.938 22.731 -6.461 1.00 66.02 210 SER A N 1
#

InterPro domains:
  IPR006123 Staphylococcal/Streptococcal toxin, beta-grasp domain [PF02876] (134-231)
  IPR006173 Staphylococcal/Streptococcal toxin, OB-fold [PF01123] (34-123)
  IPR016091 Superantigen toxin, C-terminal [SSF54334] (126-234)

Foldseek 3Di:
DFDFAALVVLCVQLVADKDFFFFWFQADQDDQWGWTDLIETERADPVVSVVDDGRFTWTFTFGFPDWDADPNRIHTYGYARTDGNVNWDWDWDWAWEAEDDDPDDPVNGTPDTDIDTTQKGFVNNVLSVVLVVQCPPPQANGSDPPGPFRWWKKWFQFPVRDIDIDTSRGDDRCNHRHMDRNVRTHHMYIYGPDDD

Secondary structure (P-SEA, 3-state):
ccccccaaaaaaaaabbbbbbcccccccccccccccccbbbbbbcaaaaaaccccbbbbbbcccccccccccbbbbbbcccccccccbbbbbbbbbbbbbcccccccccccbbbbbccccccaaaaaaaaaaaaaacccccccccccccccccccccccccbbbbbccccccccccccccccccccbbbbbccccc

Nearest PDB structures (foldseek):
  2j4x-assembly1_A  TM=1.005E+00  e=4.557E-43  Streptococcus dysgalactiae
  6lwt-assembly2_B  TM=8.177E-01  e=8.406E-13  Staphylococcus aureus
  3r2i-assembly1_A  TM=7.992E-01  e=1.680E-11  Staphylococcus aureus subsp. aureus COL
  1esf-assembly2_B  TM=7.480E-01  e=5.964E-11  Staphylococcus aureus
  5fk9-assembly1_C  TM=7.286E-01  e=8.936E-10  Staphylococcus aureus

CATH classification: 3.10.20.120 (+1 more: 2.40.50.110)

B-factor: mean 42.84, std 10.21, range [22.04, 78.37]

Organism: NCBI:txid99822

Radius of gyration: 17.31 Å; Cα contacts (8 Å, |Δi|>4): 439; chains: 1; bounding box: 37×49×36 Å